Protein AF-X8JA64-F1 (afdb_monomer_lite)

Organism: NCBI:txid1086054

Structure (mmCIF, N/CA/C/O backbone):
data_AF-X8JA64-F1
#
_entry.id   AF-X8JA64-F1
#
loop_
_atom_site.group_PDB
_atom_site.id
_atom_site.type_symbol
_atom_site.label_atom_id
_atom_site.label_alt_id
_atom_site.label_comp_id
_atom_site.label_asym_id
_atom_site.label_entity_id
_atom_site.label_seq_id
_atom_site.pdbx_PDB_ins_code
_atom_site.Cartn_x
_atom_site.Cartn_y
_atom_site.Cartn_z
_atom_site.occupancy
_atom_site.B_iso_or_equiv
_atom_site.auth_seq_id
_atom_site.auth_comp_id
_atom_site.auth_asym_id
_atom_site.auth_atom_id
_atom_site.pdbx_PDB_model_num
ATOM 1 N N . MET A 1 1 ? -31.047 -1.094 35.544 1.00 61.53 1 MET A N 1
ATOM 2 C CA . MET A 1 1 ? -29.678 -1.531 35.904 1.00 61.53 1 MET A CA 1
ATOM 3 C C . MET A 1 1 ? -29.429 -3.002 35.597 1.00 61.53 1 MET A C 1
ATOM 5 O O . MET A 1 1 ? -28.435 -3.280 34.942 1.00 61.53 1 MET A O 1
ATOM 9 N N . ASP A 1 2 ? -30.323 -3.925 35.959 1.00 62.19 2 ASP A N 1
ATOM 10 C CA . ASP A 1 2 ? -30.100 -5.370 35.736 1.00 62.19 2 ASP A CA 1
ATOM 11 C C . ASP A 1 2 ? -29.918 -5.765 34.260 1.00 62.19 2 ASP A C 1
ATOM 13 O O . ASP A 1 2 ? -29.085 -6.606 33.950 1.00 62.19 2 ASP A O 1
ATOM 17 N N . ARG A 1 3 ? -30.591 -5.088 33.315 1.00 65.25 3 ARG A N 1
ATOM 18 C CA . ARG A 1 3 ? -30.329 -5.259 31.868 1.00 65.25 3 ARG A CA 1
ATOM 19 C C . ARG A 1 3 ? -28.897 -4.891 31.459 1.00 65.25 3 ARG A C 1
ATOM 21 O O . ARG A 1 3 ? -28.337 -5.535 30.580 1.00 65.25 3 ARG A O 1
ATOM 28 N N . ILE A 1 4 ? -28.315 -3.872 32.092 1.00 63.19 4 ILE A N 1
ATOM 29 C CA . ILE A 1 4 ? -26.951 -3.408 31.809 1.00 63.19 4 ILE A CA 1
ATOM 30 C C . ILE A 1 4 ? -25.945 -4.390 32.409 1.00 63.19 4 ILE A C 1
ATOM 32 O O . ILE A 1 4 ? -25.001 -4.787 31.738 1.00 63.19 4 ILE A O 1
ATOM 36 N N . LEU A 1 5 ? -26.190 -4.840 33.642 1.00 64.62 5 LEU A N 1
ATOM 37 C CA . LEU A 1 5 ? -25.372 -5.854 34.304 1.00 64.62 5 LEU A CA 1
ATOM 38 C C . LEU A 1 5 ? -25.410 -7.195 33.559 1.00 64.62 5 LEU A C 1
ATOM 40 O O . LEU A 1 5 ? -24.357 -7.787 33.361 1.00 64.62 5 LEU A O 1
ATOM 44 N N . ASN A 1 6 ? -26.573 -7.628 33.061 1.00 66.38 6 ASN A N 1
ATOM 45 C CA . ASN A 1 6 ? -26.683 -8.828 32.226 1.00 66.38 6 ASN A CA 1
ATOM 46 C C . ASN A 1 6 ? -25.946 -8.672 30.890 1.00 66.38 6 ASN A C 1
ATOM 48 O O . ASN A 1 6 ? -25.256 -9.594 30.468 1.00 66.38 6 ASN A O 1
ATOM 52 N N . PHE A 1 7 ? -26.042 -7.509 30.235 1.00 65.81 7 PHE A N 1
ATOM 53 C CA . PHE A 1 7 ? -25.281 -7.243 29.012 1.00 65.81 7 PHE A CA 1
ATOM 54 C C . PHE A 1 7 ? -23.766 -7.283 29.264 1.00 65.81 7 PHE A C 1
ATOM 56 O O . PHE A 1 7 ? -23.033 -7.899 28.497 1.00 65.81 7 PHE A O 1
ATOM 63 N N . LEU A 1 8 ? -23.304 -6.687 30.366 1.00 65.88 8 LEU A N 1
ATOM 64 C CA . LEU A 1 8 ? -21.896 -6.684 30.770 1.00 65.88 8 LEU A CA 1
ATOM 65 C C . LEU A 1 8 ? -21.398 -8.070 31.203 1.00 65.88 8 LEU A C 1
ATOM 67 O O . LEU A 1 8 ? -20.256 -8.406 30.915 1.00 65.88 8 LEU A O 1
ATOM 71 N N . ALA A 1 9 ? -22.245 -8.883 31.841 1.00 65.38 9 ALA A N 1
ATOM 72 C CA . ALA A 1 9 ? -21.924 -10.258 32.220 1.00 65.38 9 ALA A CA 1
ATOM 73 C C . ALA A 1 9 ? -21.737 -11.168 30.994 1.00 65.38 9 ALA A C 1
ATOM 75 O O . ALA A 1 9 ? -20.849 -12.014 30.993 1.00 65.38 9 ALA A O 1
ATOM 76 N N . VAL A 1 10 ? -22.513 -10.956 29.923 1.00 62.53 10 VAL A N 1
ATOM 77 C CA . VAL A 1 10 ? -22.296 -11.625 28.624 1.00 62.53 10 VAL A CA 1
ATOM 78 C C . VAL A 1 10 ? -21.024 -11.106 27.933 1.00 62.53 10 VAL A C 1
ATOM 80 O O . VAL A 1 10 ? -20.374 -11.840 27.195 1.00 62.53 10 VAL A O 1
ATOM 83 N N . TYR A 1 11 ? -20.632 -9.858 28.202 1.00 60.62 11 TYR A N 1
ATOM 84 C CA . TYR A 1 11 ? -19.440 -9.218 27.638 1.00 60.62 11 TYR A CA 1
ATOM 85 C C . TYR A 1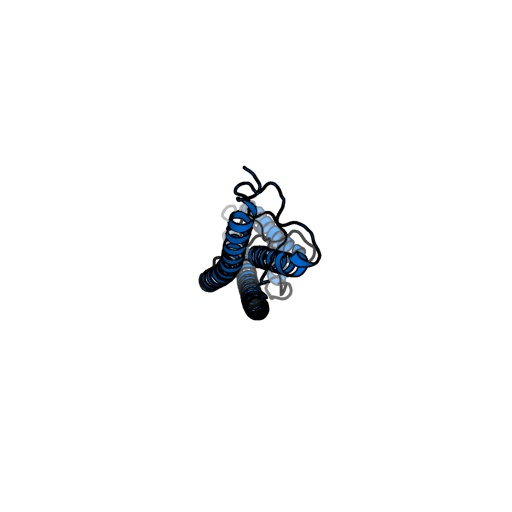 11 ? -18.116 -9.642 28.296 1.00 60.62 11 TYR A C 1
ATOM 87 O O . TYR A 1 11 ? -17.049 -9.395 27.732 1.00 60.62 11 TYR A O 1
ATOM 95 N N . ASP A 1 12 ? -18.150 -10.242 29.491 1.00 54.72 12 ASP A N 1
ATOM 96 C CA . ASP A 1 12 ? -16.945 -10.492 30.297 1.00 54.72 12 ASP A CA 1
ATOM 97 C C . ASP A 1 12 ? -16.121 -11.717 29.858 1.00 54.72 12 ASP A C 1
ATOM 99 O O . ASP A 1 12 ? -15.194 -12.139 30.540 1.00 54.72 12 ASP A O 1
ATOM 103 N N . MET A 1 13 ? -16.385 -12.257 28.671 1.00 47.53 13 MET A N 1
ATOM 104 C CA . MET A 1 13 ? -15.539 -13.255 28.024 1.00 47.53 13 MET A CA 1
ATOM 105 C C . MET A 1 13 ? -15.270 -12.770 26.605 1.00 47.53 13 MET A C 1
ATOM 107 O O . MET A 1 13 ? -16.200 -12.370 25.913 1.00 47.53 13 MET A O 1
ATOM 111 N N . GLY A 1 14 ? -14.015 -12.803 26.150 1.00 52.06 14 GLY A N 1
ATOM 112 C CA . GLY A 1 14 ? -13.569 -12.378 24.811 1.00 52.06 14 GLY A CA 1
ATOM 113 C C . GLY A 1 14 ? -14.147 -13.172 23.625 1.00 52.06 14 GLY A C 1
ATOM 114 O O . GLY A 1 14 ? -13.480 -13.320 22.610 1.00 52.06 14 GLY A O 1
ATOM 115 N N . TYR A 1 15 ? -15.369 -13.689 23.751 1.00 53.06 15 TYR A N 1
ATOM 116 C CA . TYR A 1 15 ? -16.065 -14.610 22.862 1.00 53.06 15 TYR A CA 1
ATOM 117 C C . TYR A 1 15 ? -16.560 -13.972 21.555 1.00 53.06 15 TYR A C 1
ATOM 119 O O . TYR A 1 15 ? -16.913 -14.691 20.625 1.00 53.06 15 TYR A O 1
ATOM 127 N N . HIS A 1 16 ? -16.575 -12.638 21.459 1.00 67.12 16 HIS A N 1
ATOM 128 C CA . HIS A 1 16 ? -17.124 -11.925 20.298 1.00 67.12 16 HIS A CA 1
ATOM 129 C C . HIS A 1 16 ? -16.226 -10.812 19.754 1.00 67.12 16 HIS A C 1
ATOM 131 O O . HIS A 1 16 ? -16.692 -9.977 18.981 1.00 67.12 16 HIS A O 1
ATOM 137 N N . LEU A 1 17 ? -14.953 -10.771 20.153 1.00 77.62 17 LEU A N 1
ATOM 138 C CA . LEU A 1 17 ? -14.006 -9.845 19.543 1.00 77.62 17 LEU A CA 1
ATOM 139 C C . LEU A 1 17 ? -13.513 -10.442 18.220 1.00 77.62 17 LEU A C 1
ATOM 141 O O . LEU A 1 17 ? -12.931 -11.528 18.241 1.00 77.62 17 LEU A O 1
ATOM 145 N N . PRO A 1 18 ? -13.719 -9.768 17.077 1.00 84.94 18 PRO A N 1
ATOM 146 C CA . PRO A 1 18 ? -13.239 -10.282 15.805 1.00 84.94 18 PRO A CA 1
ATOM 147 C C . PRO A 1 18 ? -11.712 -10.365 15.815 1.00 84.94 18 PRO A C 1
ATOM 149 O O . PRO A 1 18 ? -11.032 -9.529 16.415 1.00 84.94 18 PRO A O 1
ATOM 152 N N . SER A 1 19 ? -11.166 -11.378 15.148 1.00 88.00 19 SER A N 1
ATOM 153 C CA . SER A 1 19 ? -9.718 -11.568 15.009 1.00 88.00 19 SER A CA 1
ATOM 154 C C . SER A 1 19 ? -9.081 -10.597 14.019 1.00 88.00 19 SER A C 1
ATOM 156 O O . SER A 1 19 ? -7.867 -10.450 14.007 1.00 88.00 19 SER A O 1
ATOM 158 N N . GLU A 1 20 ? -9.887 -9.946 13.183 1.00 89.56 20 GLU A N 1
ATOM 159 C CA . GLU A 1 20 ? -9.443 -9.007 12.162 1.00 89.56 20 GLU A CA 1
ATOM 160 C C . GLU A 1 20 ? -10.468 -7.889 11.989 1.00 89.56 20 GLU A C 1
ATOM 162 O O . GLU A 1 20 ? -11.666 -8.108 12.156 1.00 89.56 20 GLU A O 1
ATOM 167 N N . LEU A 1 21 ? -9.994 -6.710 11.594 1.00 92.25 21 LEU A N 1
ATOM 168 C CA . LEU A 1 21 ? -10.821 -5.564 11.236 1.00 92.25 21 LEU A CA 1
ATOM 169 C C . LEU A 1 21 ? -10.295 -4.953 9.941 1.00 92.25 21 LEU A C 1
ATOM 171 O O . LEU A 1 21 ? -9.085 -4.948 9.701 1.00 92.25 21 LEU A O 1
ATOM 175 N N . ASP A 1 22 ? -11.201 -4.408 9.138 1.00 92.00 22 ASP A N 1
ATOM 176 C CA . ASP A 1 22 ? -10.838 -3.699 7.917 1.00 92.00 22 ASP A CA 1
ATOM 177 C C . ASP A 1 22 ? -10.719 -2.200 8.210 1.00 92.00 22 ASP A C 1
ATOM 179 O O . ASP A 1 22 ? -11.700 -1.519 8.520 1.00 92.00 22 ASP A O 1
ATOM 183 N N . PHE A 1 23 ? -9.498 -1.681 8.130 1.00 90.56 23 PHE A N 1
ATOM 184 C CA . PHE A 1 23 ? -9.204 -0.278 8.407 1.00 90.56 23 PHE A CA 1
ATOM 185 C C . PHE A 1 23 ? -9.367 0.584 7.157 1.00 90.56 23 PHE A C 1
ATOM 187 O O . PHE A 1 23 ? -9.005 0.188 6.047 1.00 90.56 23 PHE A O 1
ATOM 194 N N . SER A 1 24 ? -9.885 1.793 7.348 1.00 84.00 24 SER A N 1
ATOM 195 C CA . SER A 1 24 ? -9.961 2.798 6.296 1.00 84.00 24 SER A CA 1
ATOM 196 C C . SER A 1 24 ? -8.561 3.289 5.924 1.00 84.00 24 SER A C 1
ATOM 198 O O . SER A 1 24 ? -7.763 3.666 6.780 1.00 84.00 24 SER A O 1
ATOM 200 N N . ALA A 1 25 ? -8.280 3.359 4.622 1.00 68.31 25 ALA A N 1
ATOM 201 C CA . ALA A 1 25 ? -7.066 3.978 4.089 1.00 68.31 25 ALA A CA 1
ATOM 202 C C . ALA A 1 25 ? -7.182 5.514 3.935 1.00 68.31 25 ALA A C 1
ATOM 204 O O . ALA A 1 25 ? -6.301 6.146 3.346 1.00 68.31 25 ALA A O 1
ATOM 205 N N . SER A 1 26 ? -8.285 6.127 4.385 1.00 61.72 26 SER A N 1
ATOM 206 C CA . SER A 1 26 ? -8.543 7.557 4.185 1.00 61.72 26 SER A CA 1
ATOM 207 C C . SER A 1 26 ? -7.612 8.446 5.025 1.00 61.72 26 SER A C 1
ATOM 209 O O . SER A 1 26 ? -7.085 8.038 6.056 1.00 61.72 26 SER A O 1
ATOM 211 N N . ARG A 1 27 ? -7.424 9.708 4.601 1.00 54.34 27 ARG A N 1
ATOM 212 C CA . ARG A 1 27 ? -6.590 10.727 5.287 1.00 54.34 27 ARG A CA 1
ATOM 213 C C . ARG A 1 27 ? -7.119 11.157 6.677 1.00 54.34 27 ARG A C 1
ATOM 215 O O . ARG A 1 27 ? -6.656 12.167 7.201 1.00 54.34 27 ARG A O 1
ATOM 222 N N . GLY A 1 28 ? -8.111 10.450 7.221 1.00 67.50 28 GLY A N 1
ATOM 223 C CA . GLY A 1 28 ? -8.714 10.685 8.531 1.00 67.50 28 GLY A CA 1
ATOM 224 C C . GLY A 1 28 ? -7.933 10.018 9.662 1.00 67.50 28 GLY A C 1
ATOM 225 O O . GLY A 1 28 ? -6.702 9.979 9.653 1.00 67.50 28 GLY A O 1
ATOM 226 N N . ASN A 1 29 ? -8.646 9.504 10.663 1.00 78.75 29 ASN A N 1
ATOM 227 C CA . ASN A 1 29 ? -8.012 8.775 11.749 1.00 78.75 29 ASN A CA 1
ATOM 228 C C . ASN A 1 29 ? -7.643 7.365 11.247 1.00 78.75 29 ASN A C 1
ATOM 230 O O . ASN A 1 29 ? -8.520 6.636 10.793 1.00 78.75 29 ASN A O 1
ATOM 234 N N . PRO A 1 30 ? -6.376 6.928 11.352 1.00 78.31 30 PRO A N 1
ATOM 235 C CA . PRO A 1 30 ? -5.969 5.605 10.872 1.00 78.31 30 PRO A CA 1
ATOM 236 C C . PRO A 1 30 ? -6.675 4.432 11.571 1.00 78.31 30 PRO A C 1
ATOM 238 O O . PRO A 1 30 ? -6.643 3.307 11.087 1.00 78.31 30 PRO A O 1
ATOM 241 N N . LEU A 1 31 ? -7.302 4.684 12.726 1.00 86.69 31 LEU A N 1
ATOM 242 C CA . LEU A 1 31 ? -8.107 3.706 13.460 1.00 86.69 31 LEU A CA 1
ATOM 243 C C . LEU A 1 31 ? -9.579 3.671 13.019 1.00 86.69 31 LEU A C 1
ATOM 245 O O . LEU A 1 31 ? -10.373 2.967 13.653 1.00 86.69 31 LEU A O 1
ATOM 249 N N . ASP A 1 32 ? -9.952 4.436 11.995 1.00 88.94 32 ASP A N 1
ATOM 250 C CA . ASP A 1 32 ? -11.293 4.402 11.427 1.00 88.94 32 ASP A CA 1
ATOM 251 C C . ASP A 1 32 ? -11.512 3.078 10.697 1.00 88.94 32 ASP A C 1
ATOM 253 O O . ASP A 1 32 ? -10.647 2.573 9.978 1.00 88.94 32 ASP A O 1
ATOM 257 N N . LEU A 1 33 ? -12.687 2.503 10.917 1.00 90.25 33 LEU A N 1
ATOM 258 C CA . LEU A 1 33 ? -13.088 1.231 10.337 1.00 90.25 33 LEU A CA 1
ATOM 259 C C . LEU A 1 33 ? -13.931 1.481 9.091 1.00 90.25 33 LEU A C 1
ATOM 261 O O . LEU A 1 33 ? -14.681 2.455 9.029 1.00 90.25 33 LEU A O 1
ATOM 265 N N . ILE A 1 34 ? -13.802 0.599 8.104 1.00 90.62 34 ILE A N 1
ATOM 266 C CA . ILE A 1 34 ? -14.705 0.580 6.951 1.00 90.62 34 ILE A CA 1
ATOM 267 C C . ILE A 1 34 ? -16.081 0.110 7.431 1.00 90.62 34 ILE A C 1
ATOM 269 O O . ILE A 1 34 ? -16.166 -0.844 8.204 1.00 90.62 34 ILE A O 1
ATOM 273 N N . ASP A 1 35 ? -17.145 0.760 6.970 1.00 88.31 35 ASP A N 1
ATOM 274 C CA . ASP A 1 35 ? -18.511 0.298 7.207 1.00 88.31 35 ASP A CA 1
ATOM 275 C C . ASP A 1 35 ? -18.802 -0.912 6.305 1.00 88.31 35 ASP A C 1
ATOM 277 O O . ASP A 1 35 ? -19.024 -0.773 5.100 1.00 88.31 35 ASP A O 1
ATOM 281 N N . ASN A 1 36 ? -18.647 -2.116 6.860 1.00 89.25 36 ASN A N 1
ATOM 282 C CA . ASN A 1 36 ? -18.832 -3.380 6.157 1.00 89.25 36 ASN A CA 1
ATOM 283 C C . ASN A 1 36 ? -19.275 -4.497 7.113 1.00 89.25 36 ASN A C 1
ATOM 285 O O . ASN A 1 36 ? -19.132 -4.391 8.331 1.00 89.25 36 ASN A O 1
ATOM 289 N N . GLU A 1 37 ? -19.755 -5.610 6.553 1.00 89.12 37 GLU A N 1
ATOM 290 C CA . GLU A 1 37 ? -20.273 -6.749 7.328 1.00 89.12 37 GLU A CA 1
ATOM 291 C C . GLU A 1 37 ? -19.257 -7.312 8.336 1.00 89.12 37 GLU A C 1
ATOM 293 O O . GLU A 1 37 ? -19.629 -7.704 9.442 1.00 89.12 37 GLU A O 1
ATOM 298 N N . LYS A 1 38 ? -17.962 -7.316 7.987 1.00 88.19 38 LYS A N 1
ATOM 299 C CA . LYS A 1 38 ? -16.885 -7.828 8.849 1.00 88.19 38 LYS A CA 1
ATOM 300 C C . LYS A 1 38 ? -16.691 -6.966 10.098 1.00 88.19 38 LYS A C 1
ATOM 302 O O . LYS A 1 38 ? -16.496 -7.497 11.191 1.00 88.19 38 LYS A O 1
ATOM 307 N N . ASN A 1 39 ? -16.754 -5.647 9.947 1.00 91.88 39 ASN A N 1
ATOM 308 C CA . ASN A 1 39 ? -16.590 -4.697 11.041 1.00 91.88 39 ASN A CA 1
ATOM 309 C C . ASN A 1 39 ? -17.894 -4.436 11.805 1.00 91.88 39 ASN A C 1
ATOM 311 O O . ASN A 1 39 ? -17.826 -3.985 12.951 1.00 91.88 39 ASN A O 1
ATOM 315 N N . GLN A 1 40 ? -19.056 -4.732 11.209 1.00 89.31 40 GLN A N 1
ATOM 316 C CA . GLN A 1 40 ? -20.377 -4.396 11.745 1.00 89.31 40 GLN A CA 1
ATOM 317 C C . GLN A 1 40 ? -20.547 -4.834 13.199 1.00 89.31 40 GLN A C 1
ATOM 319 O O . GLN A 1 40 ? -20.899 -4.032 14.054 1.00 89.31 40 GLN A O 1
ATOM 324 N N . LEU A 1 41 ? -20.201 -6.085 13.513 1.00 86.38 41 LEU A N 1
ATOM 325 C CA . LEU A 1 41 ? -20.377 -6.625 14.860 1.00 86.38 41 LEU A CA 1
ATOM 326 C C . LEU A 1 41 ? -19.537 -5.876 15.909 1.00 86.38 41 LEU A C 1
ATOM 328 O O . LEU A 1 41 ? -19.991 -5.673 17.034 1.00 86.38 41 LEU A O 1
ATOM 332 N N . PHE A 1 42 ? -18.330 -5.434 15.546 1.00 89.75 42 PHE A N 1
ATOM 333 C CA . PHE A 1 42 ? -17.482 -4.615 16.416 1.00 89.75 42 PHE A CA 1
ATOM 334 C C . PHE A 1 42 ? -18.024 -3.185 16.559 1.00 89.75 42 PHE A C 1
ATOM 336 O O . PHE A 1 42 ? -17.987 -2.608 17.648 1.00 89.75 42 PHE A O 1
ATOM 343 N N . ILE A 1 43 ? -18.530 -2.616 15.464 1.00 89.81 43 ILE A N 1
ATOM 344 C CA . ILE A 1 43 ? -19.116 -1.273 15.423 1.00 89.81 43 ILE A CA 1
ATOM 345 C C . ILE A 1 43 ? -20.395 -1.222 16.276 1.00 89.81 43 ILE A C 1
ATOM 347 O O . ILE A 1 43 ? -20.495 -0.378 17.168 1.00 89.81 43 ILE A O 1
ATOM 351 N N . ASP A 1 44 ? -21.313 -2.172 16.093 1.00 88.19 44 ASP A N 1
ATOM 352 C CA . ASP A 1 44 ? -22.565 -2.300 16.852 1.00 88.19 44 ASP A CA 1
ATOM 353 C C . ASP A 1 44 ? -22.307 -2.452 18.351 1.00 88.19 44 ASP A C 1
ATOM 355 O O . ASP A 1 44 ? -22.967 -1.835 19.188 1.00 88.19 44 ASP A O 1
ATOM 359 N N . GLN A 1 45 ? -21.307 -3.259 18.703 1.00 87.12 45 GLN A N 1
ATOM 360 C CA . GLN A 1 45 ? -20.840 -3.428 20.074 1.00 87.12 45 GLN A CA 1
ATOM 361 C C . GLN A 1 45 ? -20.397 -2.103 20.705 1.00 87.12 45 GLN A C 1
ATOM 363 O O . GLN A 1 45 ? -20.771 -1.794 21.842 1.00 87.12 45 GLN A O 1
ATOM 368 N N . TYR A 1 46 ? -19.611 -1.316 19.968 1.00 88.44 46 TYR A N 1
ATOM 369 C CA . TYR A 1 46 ? -19.139 -0.017 20.429 1.00 88.44 46 TYR A CA 1
ATOM 370 C C . TYR A 1 46 ? -20.303 0.966 20.615 1.00 88.44 46 TYR A C 1
ATOM 372 O O . TYR A 1 46 ? -20.396 1.593 21.671 1.00 88.44 46 TYR A O 1
ATOM 380 N N . PHE A 1 47 ? -21.214 1.053 19.639 1.00 89.25 47 PHE A N 1
ATOM 381 C CA . PHE A 1 47 ? -22.404 1.908 19.721 1.00 89.25 47 PHE A CA 1
ATOM 382 C C . PHE A 1 47 ? -23.302 1.529 20.894 1.00 89.25 47 PHE A C 1
ATOM 384 O O . PHE A 1 47 ? -23.661 2.389 21.694 1.00 89.25 47 PHE A O 1
ATOM 391 N N . LYS A 1 48 ? -23.583 0.237 21.074 1.00 88.75 48 LYS A N 1
ATOM 392 C CA . LYS A 1 48 ? -24.431 -0.244 22.167 1.00 88.75 48 LYS A CA 1
ATOM 393 C C . LYS A 1 48 ? -23.857 0.084 23.545 1.00 88.75 48 LYS A C 1
ATOM 395 O O . LYS A 1 48 ? -24.601 0.444 24.452 1.00 88.75 48 LYS A O 1
ATOM 400 N N . LEU A 1 49 ? -22.541 -0.022 23.732 1.00 88.50 49 LEU A N 1
ATOM 401 C CA . LEU A 1 49 ? -21.899 0.392 24.985 1.00 88.50 49 LEU A CA 1
ATOM 402 C C . LEU A 1 49 ? -21.979 1.908 25.209 1.00 88.50 49 LEU A C 1
ATOM 404 O O . LEU A 1 49 ? -22.117 2.341 26.354 1.00 88.50 49 LEU A O 1
ATOM 408 N N . ASP A 1 50 ? -21.897 2.705 24.144 1.00 88.38 50 ASP A N 1
ATOM 409 C CA . ASP A 1 50 ? -22.011 4.161 24.227 1.00 88.38 50 ASP A CA 1
ATOM 410 C C . ASP A 1 50 ? -23.443 4.605 24.566 1.00 88.38 50 ASP A C 1
ATOM 412 O O . ASP A 1 50 ? -23.630 5.425 25.466 1.00 88.38 50 ASP A O 1
ATOM 416 N N . GLU A 1 51 ? -24.453 3.979 23.955 1.00 90.12 51 GLU A N 1
ATOM 417 C CA . GLU A 1 51 ? -25.870 4.162 24.297 1.00 90.12 51 GLU A CA 1
ATOM 418 C C . GLU A 1 51 ? -26.152 3.786 25.753 1.00 90.12 51 GLU A C 1
ATOM 420 O O . GLU A 1 51 ? -26.788 4.544 26.484 1.00 90.12 51 GLU A O 1
ATOM 425 N N . LEU A 1 52 ? -25.637 2.640 26.215 1.00 88.12 52 LEU A N 1
ATOM 426 C CA . LEU A 1 52 ? -25.781 2.219 27.610 1.00 88.12 52 LEU A CA 1
ATOM 427 C C . LEU A 1 52 ? -25.112 3.197 28.577 1.00 88.12 52 LEU A C 1
ATOM 429 O O . LEU A 1 52 ? -25.617 3.404 29.681 1.00 88.12 52 LEU A O 1
ATOM 433 N N . ARG A 1 53 ? -23.985 3.797 28.179 1.00 89.69 53 ARG A N 1
ATOM 434 C CA . ARG A 1 53 ? -23.328 4.845 28.962 1.00 89.69 53 ARG A CA 1
ATOM 435 C C . ARG A 1 53 ? -24.209 6.086 29.044 1.00 89.69 53 ARG A C 1
ATOM 437 O O . ARG A 1 53 ? -24.402 6.582 30.145 1.00 89.69 53 ARG A O 1
ATOM 444 N N . ALA A 1 54 ? -24.747 6.559 27.920 1.00 89.88 54 ALA A N 1
ATOM 445 C CA . ALA A 1 54 ? -25.623 7.729 27.878 1.00 89.88 54 ALA A CA 1
ATOM 446 C C . ALA A 1 54 ? -26.893 7.512 28.717 1.00 89.88 54 ALA A C 1
ATOM 448 O O . ALA A 1 54 ? -27.186 8.310 29.602 1.00 89.88 54 ALA A O 1
ATOM 449 N N . ALA A 1 55 ? -27.563 6.371 28.537 1.00 89.31 55 ALA A N 1
ATOM 450 C CA . ALA A 1 55 ? -28.747 6.002 29.307 1.00 89.31 55 ALA A CA 1
ATOM 451 C C . ALA A 1 55 ? -28.464 5.887 30.814 1.00 89.31 55 ALA A C 1
ATOM 453 O O . ALA A 1 55 ? -29.338 6.160 31.630 1.00 89.31 55 ALA A O 1
ATOM 454 N N . LEU A 1 56 ? -27.249 5.487 31.213 1.00 89.00 56 LEU A N 1
ATOM 455 C CA . LEU A 1 56 ? -26.857 5.455 32.623 1.00 89.00 56 LEU A CA 1
ATOM 456 C C . LEU A 1 56 ? -26.752 6.867 33.222 1.00 89.00 56 LEU A C 1
ATOM 458 O O . LEU A 1 56 ? -27.118 7.044 34.382 1.00 89.00 56 LEU A O 1
ATOM 462 N N . GLU A 1 57 ? -26.284 7.866 32.467 1.00 88.88 57 GLU A N 1
ATOM 463 C CA . GLU A 1 57 ? -26.192 9.258 32.946 1.00 88.88 57 GLU A CA 1
ATOM 464 C C . GLU A 1 57 ? -27.569 9.885 33.217 1.00 88.88 57 GLU A C 1
ATOM 466 O O . GLU A 1 57 ? -27.684 10.761 34.069 1.00 88.88 57 GLU A O 1
ATOM 471 N N . GLU A 1 58 ? -28.619 9.408 32.546 1.00 90.06 58 GLU A N 1
ATOM 472 C CA . GLU A 1 58 ? -29.999 9.871 32.748 1.00 90.06 58 GLU A CA 1
ATOM 473 C C . GLU A 1 58 ? -30.641 9.318 34.034 1.00 90.06 58 GLU A C 1
ATOM 475 O O . GLU A 1 58 ? -31.661 9.830 34.501 1.00 90.06 58 GLU A O 1
ATOM 480 N N . ILE A 1 59 ? -30.056 8.278 34.641 1.00 86.69 59 ILE A N 1
ATOM 481 C CA . ILE A 1 59 ? -30.588 7.666 35.863 1.00 86.69 59 ILE A CA 1
ATOM 482 C C . ILE A 1 59 ? -30.204 8.516 37.078 1.00 86.69 59 ILE A C 1
ATOM 484 O O . ILE A 1 59 ? -29.076 8.457 37.570 1.00 86.69 59 ILE A O 1
ATOM 488 N N . LEU A 1 60 ? -31.180 9.248 37.616 1.00 85.62 60 LEU A N 1
ATOM 489 C CA . LEU A 1 60 ? -31.042 9.986 38.871 1.00 85.62 60 LEU A CA 1
ATOM 490 C C . LEU A 1 60 ? -31.015 9.030 40.072 1.00 85.62 60 LEU A C 1
ATOM 492 O O . LEU A 1 60 ? -31.872 8.160 40.222 1.00 85.62 60 LEU A O 1
ATOM 496 N N . THR A 1 61 ? -30.035 9.210 40.960 1.00 86.00 61 THR A N 1
ATOM 497 C CA . THR A 1 61 ? -29.875 8.370 42.159 1.00 86.00 61 THR A CA 1
ATOM 498 C C . THR A 1 61 ? -30.592 8.922 43.394 1.00 86.00 61 THR A C 1
ATOM 500 O O . THR A 1 61 ? -30.757 8.198 44.369 1.00 86.00 61 THR A O 1
ATOM 503 N N . HIS A 1 62 ? -31.009 10.196 43.367 1.00 88.62 62 HIS A N 1
ATOM 504 C CA . HIS A 1 62 ? -31.735 10.903 44.438 1.00 88.62 62 HIS A CA 1
ATOM 505 C C . HIS A 1 62 ? -31.136 10.757 45.855 1.00 88.62 62 HIS A C 1
ATOM 507 O O . HIS A 1 62 ? -31.856 10.830 46.848 1.00 88.62 62 HIS A O 1
ATOM 513 N N . GLY A 1 63 ? -29.816 10.565 45.962 1.00 85.12 63 GLY A N 1
ATOM 514 C CA . GLY A 1 63 ? -29.119 10.389 47.242 1.00 85.12 63 GLY A CA 1
ATOM 515 C C . GLY A 1 63 ? -29.248 8.992 47.865 1.00 85.12 63 GLY A C 1
ATOM 516 O O . GLY A 1 63 ? -28.782 8.781 48.988 1.00 85.12 63 GLY A O 1
ATOM 517 N N . ASP A 1 64 ? -29.850 8.019 47.168 1.00 93.88 64 ASP A N 1
ATOM 518 C CA . ASP A 1 64 ? -29.855 6.624 47.610 1.00 93.88 64 ASP A CA 1
ATOM 519 C C . ASP A 1 64 ? -28.446 6.026 47.480 1.00 93.88 64 ASP A C 1
ATOM 521 O O . ASP A 1 64 ? -27.920 5.809 46.385 1.00 93.88 64 ASP A O 1
ATOM 525 N N . LYS A 1 65 ? -27.829 5.718 48.626 1.00 91.31 65 LYS A N 1
ATOM 526 C CA . LYS A 1 65 ? -26.449 5.215 48.697 1.00 91.31 65 LYS A CA 1
ATOM 527 C C . LYS A 1 65 ? -26.246 3.875 47.986 1.00 91.31 65 LYS A C 1
ATOM 529 O O . LYS A 1 65 ? -25.158 3.629 47.459 1.00 91.31 65 LYS A O 1
ATOM 534 N N . GLN A 1 66 ? -27.238 2.981 47.992 1.00 87.62 66 GLN A N 1
ATOM 535 C CA . GLN A 1 66 ? -27.112 1.693 47.306 1.00 87.62 66 GLN A CA 1
ATOM 536 C C . GLN A 1 66 ? -27.195 1.880 45.792 1.00 87.62 66 GLN A C 1
ATOM 538 O O . GLN A 1 66 ? -26.426 1.266 45.047 1.00 87.62 66 GLN A O 1
ATOM 543 N N . LEU A 1 67 ? -28.098 2.748 45.342 1.00 86.19 67 LEU A N 1
ATOM 544 C CA . LEU A 1 67 ? -28.286 3.068 43.937 1.00 86.19 67 LEU A CA 1
ATOM 545 C C . LEU A 1 67 ? -27.079 3.822 43.369 1.00 86.19 67 LEU A C 1
ATOM 547 O O . LEU A 1 67 ? -26.607 3.473 42.290 1.00 86.19 67 LEU A O 1
ATOM 551 N N . GLU A 1 68 ? -26.511 4.768 44.121 1.00 89.44 68 GLU A N 1
ATOM 552 C CA . GLU A 1 68 ? -25.259 5.451 43.772 1.00 89.44 68 GLU A CA 1
ATOM 553 C C . GLU A 1 68 ? -24.089 4.485 43.608 1.00 89.44 68 GLU A C 1
ATOM 555 O O . GLU A 1 68 ? -23.307 4.609 42.662 1.00 89.44 68 GLU A O 1
ATOM 560 N N . LYS A 1 69 ? -23.959 3.511 44.517 1.00 89.31 69 LYS A N 1
ATOM 561 C CA . LYS A 1 69 ? -22.913 2.491 44.416 1.00 89.31 69 LYS A CA 1
ATOM 562 C C . LYS A 1 69 ? -23.088 1.661 43.144 1.00 89.31 69 LYS A C 1
ATOM 564 O O . LYS A 1 69 ? -22.150 1.564 42.357 1.00 89.31 69 LYS A O 1
ATOM 569 N N . LYS A 1 70 ? -24.295 1.138 42.895 1.00 86.44 70 LYS A N 1
ATOM 570 C CA . LYS A 1 70 ? -24.595 0.371 41.674 1.00 86.44 70 LYS A CA 1
ATOM 571 C C . LYS A 1 70 ? -24.345 1.192 40.408 1.00 86.44 70 LYS A C 1
ATOM 573 O O . LYS A 1 70 ? -23.803 0.665 39.442 1.00 86.44 70 LYS A O 1
ATOM 578 N N . HIS A 1 71 ? -24.702 2.475 40.419 1.00 88.75 71 HIS A N 1
ATOM 579 C CA . HIS A 1 71 ? -24.509 3.379 39.285 1.00 88.75 71 HIS A CA 1
ATOM 580 C C . HIS A 1 71 ? -23.022 3.514 38.954 1.00 88.75 71 HIS A C 1
ATOM 582 O O . HIS A 1 71 ? -22.615 3.260 37.821 1.00 88.75 71 HIS A O 1
ATOM 588 N N . LYS A 1 72 ? -22.192 3.785 39.970 1.00 89.19 72 LYS A N 1
ATOM 589 C CA . LYS A 1 72 ? -20.729 3.845 39.837 1.00 89.19 72 LYS A CA 1
ATOM 590 C C . LYS A 1 72 ? -20.135 2.525 39.346 1.00 89.19 72 LYS A C 1
ATOM 592 O O . LYS A 1 72 ? -19.293 2.545 38.448 1.00 89.19 72 LYS A O 1
ATOM 597 N N . ASP A 1 73 ? -20.584 1.395 39.888 1.00 87.25 73 ASP A N 1
ATOM 598 C CA . ASP A 1 73 ? -20.091 0.067 39.509 1.00 87.25 73 ASP A CA 1
ATOM 599 C C . ASP A 1 73 ? -20.399 -0.249 38.034 1.00 87.25 73 ASP A C 1
ATOM 601 O O . ASP A 1 73 ? -19.515 -0.677 37.285 1.00 87.25 73 ASP A O 1
ATOM 605 N N . VAL A 1 74 ? -21.628 0.036 37.585 1.00 87.00 74 VAL A N 1
ATOM 606 C CA . VAL A 1 74 ? -22.044 -0.132 36.184 1.00 87.00 74 VAL A CA 1
ATOM 607 C C . VAL A 1 74 ? -21.273 0.818 35.267 1.00 87.00 74 VAL A C 1
ATOM 609 O O . VAL A 1 74 ? -20.758 0.387 34.234 1.00 87.00 74 VAL A O 1
ATOM 612 N N . ARG A 1 75 ? -21.114 2.088 35.656 1.00 89.44 75 ARG A N 1
ATOM 613 C CA . ARG A 1 75 ? -20.341 3.081 34.893 1.00 89.44 75 ARG A CA 1
ATOM 614 C C . ARG A 1 75 ? -18.897 2.633 34.698 1.00 89.44 75 ARG A C 1
ATOM 616 O O . ARG A 1 75 ? -18.360 2.716 33.590 1.00 89.44 75 ARG A O 1
ATOM 623 N N . ALA A 1 76 ? -18.276 2.122 35.760 1.00 88.31 76 ALA A N 1
ATOM 624 C CA . ALA A 1 76 ? -16.923 1.586 35.714 1.00 88.31 76 ALA A CA 1
ATOM 625 C C . ALA A 1 76 ? -16.838 0.355 34.801 1.00 88.31 76 ALA A C 1
ATOM 627 O O . ALA A 1 76 ? -15.884 0.221 34.037 1.00 88.31 76 ALA A O 1
ATOM 628 N N . ALA A 1 77 ? -17.836 -0.530 34.832 1.00 86.00 77 ALA A N 1
ATOM 629 C CA . ALA A 1 77 ? -17.882 -1.703 33.967 1.00 86.00 77 ALA A CA 1
ATOM 630 C C . ALA A 1 77 ? -18.033 -1.344 32.475 1.00 86.00 77 ALA A C 1
ATOM 632 O O . ALA A 1 77 ? -17.239 -1.833 31.671 1.00 86.00 77 ALA A O 1
ATOM 633 N N . ILE A 1 78 ? -18.945 -0.433 32.108 1.00 87.62 78 ILE A N 1
ATOM 634 C CA . ILE A 1 78 ? -19.079 0.064 30.723 1.00 87.62 78 ILE A CA 1
ATOM 635 C C . ILE A 1 78 ? -17.781 0.733 30.261 1.00 87.62 78 ILE A C 1
ATOM 637 O O . ILE A 1 78 ? -17.281 0.447 29.174 1.00 87.62 78 ILE A O 1
ATOM 641 N N . THR A 1 79 ? -17.194 1.590 31.103 1.00 89.25 79 THR A N 1
ATOM 642 C CA . THR A 1 79 ? -15.926 2.266 30.791 1.00 89.25 79 THR A CA 1
ATOM 643 C C . THR A 1 79 ? -14.811 1.254 30.529 1.00 89.25 79 THR A C 1
ATOM 645 O O . THR A 1 79 ? -14.094 1.377 29.538 1.00 89.25 79 THR A O 1
ATOM 648 N N . ARG A 1 80 ? -14.694 0.210 31.362 1.00 88.75 80 ARG A N 1
ATOM 649 C CA . ARG A 1 80 ? -13.725 -0.877 31.150 1.00 88.75 80 ARG A CA 1
ATOM 650 C C . ARG A 1 80 ? -13.975 -1.622 29.838 1.00 88.75 80 ARG A C 1
ATOM 652 O O . ARG A 1 80 ? -13.016 -1.876 29.116 1.00 88.75 80 ARG A O 1
ATOM 659 N N . ALA A 1 81 ? -15.228 -1.934 29.506 1.00 86.56 81 ALA A N 1
ATOM 660 C CA . ALA A 1 81 ? -15.573 -2.600 28.249 1.00 86.56 81 ALA A CA 1
ATOM 661 C C . ALA A 1 81 ? -15.188 -1.751 27.022 1.00 86.56 81 ALA A C 1
ATOM 663 O O . ALA A 1 81 ? -14.525 -2.247 26.111 1.00 86.56 81 ALA A O 1
ATOM 664 N N . LEU A 1 82 ? -15.498 -0.449 27.035 1.00 89.00 82 LEU A N 1
ATOM 665 C CA . LEU A 1 82 ? -15.091 0.489 25.982 1.00 89.00 82 LEU A CA 1
ATOM 666 C C . LEU A 1 82 ? -13.564 0.599 25.855 1.00 89.00 82 LEU A C 1
ATOM 668 O O . LEU A 1 82 ? -13.046 0.658 24.739 1.00 89.00 82 LEU A O 1
ATOM 672 N N . CYS A 1 83 ? -12.828 0.613 26.972 1.00 89.56 83 CYS A N 1
ATOM 673 C CA . CYS A 1 83 ? -11.362 0.592 26.947 1.00 89.56 83 CYS A CA 1
ATOM 674 C C . CYS A 1 83 ? -10.827 -0.687 26.290 1.00 89.56 83 CYS A C 1
ATOM 676 O O . CYS A 1 83 ? -10.001 -0.585 25.384 1.00 89.56 83 CYS A O 1
ATOM 678 N N . ARG A 1 84 ? -11.358 -1.864 26.654 1.00 88.56 84 ARG A N 1
ATOM 679 C CA . ARG A 1 84 ? -10.979 -3.151 26.043 1.00 88.56 84 ARG A CA 1
ATOM 680 C C . ARG A 1 84 ? -11.212 -3.156 24.528 1.00 88.56 84 ARG A C 1
ATOM 682 O O . ARG A 1 84 ? -10.331 -3.578 23.785 1.00 88.56 84 ARG A O 1
ATOM 689 N N . LEU A 1 85 ? -12.348 -2.634 24.049 1.00 89.06 85 LEU A N 1
ATOM 690 C CA . LEU A 1 85 ? -12.609 -2.508 22.606 1.00 89.06 85 LEU A CA 1
ATOM 691 C C . LEU A 1 85 ? -11.582 -1.603 21.912 1.00 89.06 85 LEU A C 1
ATOM 693 O O . LEU A 1 85 ? -11.059 -1.945 20.851 1.00 89.06 85 LEU A O 1
ATOM 697 N N . LYS A 1 86 ? -11.263 -0.448 22.510 1.00 90.56 86 LYS A N 1
ATOM 698 C CA . LYS A 1 86 ? -10.277 0.495 21.955 1.00 90.56 86 LYS A CA 1
ATOM 699 C C . LYS A 1 86 ? -8.877 -0.112 21.890 1.00 90.56 86 LYS A C 1
ATOM 701 O O . LYS A 1 86 ? -8.185 0.077 20.889 1.00 90.56 86 LYS A O 1
ATOM 706 N N . GLU A 1 87 ? -8.471 -0.826 22.935 1.00 91.75 87 GLU A N 1
ATOM 707 C CA . GLU A 1 87 ? -7.194 -1.540 22.997 1.00 91.75 87 GLU A CA 1
ATOM 708 C C . GLU A 1 87 ? -7.130 -2.657 21.955 1.00 91.75 87 GLU A C 1
ATOM 710 O O . GLU A 1 87 ? -6.156 -2.729 21.205 1.00 91.75 87 GLU A O 1
ATOM 715 N N . HIS A 1 88 ? -8.193 -3.458 21.835 1.00 90.75 88 HIS A N 1
ATOM 716 C CA . HIS A 1 88 ? -8.294 -4.514 20.827 1.00 90.75 88 HIS A CA 1
ATOM 717 C C . HIS A 1 88 ? -8.188 -3.960 19.403 1.00 90.75 88 HIS A C 1
ATOM 719 O O . HIS A 1 88 ? -7.362 -4.422 18.618 1.00 90.75 88 HIS A O 1
ATOM 725 N N . ARG A 1 89 ? -8.927 -2.888 19.087 1.00 92.56 89 ARG A N 1
ATOM 726 C CA . ARG A 1 89 ? -8.828 -2.205 17.786 1.00 92.56 89 ARG A CA 1
ATOM 727 C C . ARG A 1 89 ? -7.410 -1.714 17.500 1.00 92.56 89 ARG A C 1
ATOM 729 O O . ARG A 1 89 ? -6.917 -1.876 16.388 1.00 92.56 89 ARG A O 1
ATOM 736 N N . ARG A 1 90 ? -6.736 -1.117 18.490 1.00 92.81 90 ARG A N 1
ATOM 737 C CA . ARG A 1 90 ? -5.353 -0.634 18.335 1.00 92.81 90 ARG A CA 1
ATOM 738 C C . ARG A 1 90 ? -4.372 -1.790 18.114 1.00 92.81 90 ARG A C 1
ATOM 740 O O . ARG A 1 90 ? -3.450 -1.647 17.309 1.00 92.81 90 ARG A O 1
ATOM 747 N N . LYS A 1 91 ? -4.563 -2.919 18.802 1.00 94.06 91 LYS A N 1
ATOM 748 C CA . LYS A 1 91 ? -3.771 -4.138 18.596 1.00 94.06 91 LYS A CA 1
ATOM 749 C C . LYS A 1 91 ? -3.902 -4.630 17.153 1.00 94.06 91 LYS A C 1
ATOM 751 O O . LYS A 1 91 ? -2.889 -4.738 16.467 1.00 94.06 91 LYS A O 1
ATOM 756 N N . LEU A 1 92 ? -5.131 -4.818 16.673 1.00 93.56 92 LEU A N 1
ATOM 757 C CA . LEU A 1 92 ? -5.388 -5.260 15.300 1.00 93.56 92 LEU A CA 1
ATOM 758 C C . LEU A 1 92 ? -4.845 -4.281 14.255 1.00 93.56 92 LEU A C 1
ATOM 760 O O . LEU A 1 92 ? -4.270 -4.706 13.259 1.00 93.56 92 LEU A O 1
ATOM 764 N N . TYR A 1 93 ? -4.943 -2.972 14.502 1.00 92.88 93 TYR A N 1
ATOM 765 C CA . TYR A 1 93 ? -4.341 -1.970 13.620 1.00 92.88 93 TYR A CA 1
ATOM 766 C C . TYR A 1 93 ? -2.817 -2.114 13.541 1.00 92.88 93 TYR A C 1
ATOM 768 O O . TYR A 1 93 ? -2.225 -2.004 12.472 1.00 92.88 93 TYR A O 1
ATOM 776 N N . THR A 1 94 ? -2.168 -2.387 14.673 1.00 92.06 94 THR A N 1
ATOM 777 C CA . THR A 1 94 ? -0.710 -2.563 14.728 1.00 92.06 94 THR A CA 1
ATOM 778 C C . THR A 1 94 ? -0.284 -3.795 13.927 1.00 92.06 94 THR A C 1
ATOM 780 O O . THR A 1 94 ? 0.673 -3.729 13.156 1.00 92.06 94 THR A O 1
ATOM 783 N N . GLU A 1 95 ? -1.023 -4.899 14.054 1.00 93.06 95 GLU A N 1
ATOM 784 C CA . GLU A 1 95 ? -0.805 -6.131 13.287 1.00 93.06 95 GLU A CA 1
ATOM 785 C C . GLU A 1 95 ? -1.052 -5.918 11.784 1.00 93.06 95 GLU A C 1
ATOM 787 O O . GLU A 1 95 ? -0.224 -6.306 10.954 1.00 93.06 95 GLU A O 1
ATOM 792 N N . PHE A 1 96 ? -2.138 -5.223 11.433 1.00 91.44 96 PHE A N 1
ATOM 793 C CA . PHE A 1 96 ? -2.454 -4.828 10.061 1.00 91.44 96 PHE A CA 1
ATOM 794 C C . PHE A 1 96 ? -1.325 -3.997 9.437 1.00 91.44 96 PHE A C 1
ATOM 796 O O . PHE A 1 96 ? -0.838 -4.332 8.354 1.00 91.44 96 PHE A O 1
ATOM 803 N N . MET A 1 97 ? -0.853 -2.960 10.136 1.00 91.12 97 MET A N 1
ATOM 804 C CA . MET A 1 97 ? 0.229 -2.095 9.664 1.00 91.12 97 MET A CA 1
ATOM 805 C C . MET A 1 97 ? 1.548 -2.848 9.520 1.00 91.12 97 MET A C 1
ATOM 807 O O . MET A 1 97 ? 2.221 -2.699 8.502 1.00 91.12 97 MET A O 1
ATOM 811 N N . ALA A 1 98 ? 1.898 -3.714 10.473 1.00 92.38 98 ALA A N 1
ATOM 812 C CA . ALA A 1 98 ? 3.096 -4.544 10.371 1.00 92.38 98 ALA A CA 1
ATOM 813 C C . ALA A 1 98 ? 3.051 -5.455 9.129 1.00 92.38 98 ALA A C 1
ATOM 815 O O . ALA A 1 98 ? 4.040 -5.585 8.400 1.00 92.38 98 ALA A O 1
ATOM 816 N N . ALA A 1 99 ? 1.892 -6.052 8.840 1.00 92.75 99 ALA A N 1
ATOM 817 C CA . ALA A 1 99 ? 1.700 -6.860 7.642 1.00 92.75 99 ALA A CA 1
ATOM 818 C C . ALA A 1 99 ? 1.750 -6.013 6.356 1.00 92.75 99 ALA A C 1
ATOM 820 O O . ALA A 1 99 ? 2.339 -6.439 5.359 1.00 92.75 99 ALA A O 1
ATOM 821 N N . ALA A 1 100 ? 1.160 -4.816 6.360 1.00 92.44 100 ALA A N 1
ATOM 822 C CA . ALA A 1 100 ? 1.178 -3.889 5.230 1.00 92.44 100 ALA A CA 1
ATOM 823 C C . ALA A 1 100 ? 2.599 -3.393 4.910 1.00 92.44 100 ALA A C 1
ATOM 825 O O . ALA A 1 100 ? 3.026 -3.445 3.754 1.00 92.44 100 ALA A O 1
ATOM 826 N N . GLU A 1 101 ? 3.369 -3.001 5.926 1.00 94.25 101 GLU A N 1
ATOM 827 C CA . GLU A 1 101 ? 4.772 -2.605 5.784 1.00 94.25 101 GLU A CA 1
ATOM 828 C C . GLU A 1 101 ? 5.641 -3.754 5.267 1.00 94.25 101 GLU A C 1
ATOM 830 O O . GLU A 1 101 ? 6.484 -3.544 4.394 1.00 94.25 101 GLU A O 1
ATOM 835 N N . LYS A 1 102 ? 5.412 -4.982 5.750 1.00 96.25 102 LYS A N 1
ATOM 836 C CA . LYS A 1 102 ? 6.114 -6.174 5.256 1.00 96.25 102 LYS A CA 1
ATOM 837 C C . LYS A 1 102 ? 5.832 -6.426 3.773 1.00 96.25 102 LYS A C 1
ATOM 839 O O . LYS A 1 102 ? 6.768 -6.692 3.022 1.00 96.25 102 LYS A O 1
ATOM 844 N N . ARG A 1 103 ? 4.573 -6.312 3.332 1.00 96.06 103 ARG A N 1
ATOM 845 C CA . ARG A 1 103 ? 4.206 -6.447 1.908 1.00 96.06 103 ARG A CA 1
ATOM 846 C C . ARG A 1 103 ? 4.854 -5.359 1.052 1.00 96.06 103 ARG A C 1
ATOM 848 O O . ARG A 1 103 ? 5.432 -5.675 0.019 1.00 96.06 103 ARG A O 1
ATOM 855 N N . ALA A 1 104 ? 4.825 -4.105 1.503 1.00 96.44 104 ALA A N 1
ATOM 856 C CA . ALA A 1 104 ? 5.487 -3.002 0.807 1.00 96.44 104 ALA A CA 1
ATOM 857 C C . ALA A 1 104 ? 7.011 -3.196 0.727 1.00 96.44 104 ALA A C 1
ATOM 859 O O . ALA A 1 104 ? 7.622 -2.904 -0.300 1.00 96.44 104 ALA A O 1
ATOM 860 N N . ALA A 1 105 ? 7.634 -3.727 1.785 1.00 97.06 105 ALA A N 1
ATOM 861 C CA . ALA A 1 105 ? 9.055 -4.055 1.776 1.00 97.06 105 ALA A CA 1
ATOM 862 C C . ALA A 1 105 ? 9.389 -5.088 0.692 1.00 97.06 105 ALA A C 1
ATOM 864 O O . ALA A 1 105 ? 10.324 -4.850 -0.071 1.00 97.06 105 ALA A O 1
ATOM 865 N N . LEU A 1 106 ? 8.619 -6.178 0.609 1.00 97.50 106 LEU A N 1
ATOM 866 C CA . LEU A 1 106 ? 8.797 -7.224 -0.404 1.00 97.50 106 LEU A CA 1
ATOM 867 C C . LEU A 1 106 ? 8.592 -6.675 -1.819 1.00 97.50 106 LEU A C 1
ATOM 869 O O . LEU A 1 106 ? 9.483 -6.811 -2.647 1.00 97.50 106 LEU A O 1
ATOM 873 N N . ALA A 1 107 ? 7.506 -5.934 -2.056 1.00 97.75 107 ALA A N 1
ATOM 874 C CA . ALA A 1 107 ? 7.248 -5.310 -3.355 1.00 97.75 107 ALA A CA 1
ATOM 875 C C . ALA A 1 107 ? 8.397 -4.386 -3.798 1.00 97.75 107 ALA A C 1
ATOM 877 O O . ALA A 1 107 ? 8.780 -4.374 -4.965 1.00 97.75 107 ALA A O 1
ATOM 878 N N . LEU A 1 108 ? 9.001 -3.638 -2.865 1.00 97.88 108 LEU A N 1
ATOM 879 C CA . LEU A 1 108 ? 10.189 -2.839 -3.168 1.00 97.88 108 LEU A CA 1
ATOM 880 C C . LEU A 1 108 ? 11.425 -3.697 -3.469 1.00 97.88 108 LEU A C 1
ATOM 882 O O . LEU A 1 108 ? 12.231 -3.269 -4.286 1.00 97.88 108 LEU A O 1
ATOM 886 N N . ASP A 1 109 ? 11.619 -4.846 -2.807 1.00 97.25 109 ASP A N 1
ATOM 887 C CA . ASP A 1 109 ? 12.732 -5.759 -3.132 1.00 97.25 109 ASP A CA 1
ATOM 888 C C . ASP A 1 109 ? 12.571 -6.333 -4.539 1.00 97.25 109 ASP A C 1
ATOM 890 O O . ASP A 1 109 ? 13.514 -6.277 -5.331 1.00 97.25 109 ASP A O 1
ATOM 894 N N . ASP A 1 110 ? 11.372 -6.818 -4.856 1.00 97.44 110 ASP A N 1
ATOM 895 C CA . ASP A 1 110 ? 11.048 -7.414 -6.149 1.00 97.44 110 ASP A CA 1
ATOM 896 C C . ASP A 1 110 ? 11.208 -6.387 -7.272 1.00 97.44 110 ASP A C 1
ATOM 898 O O . ASP A 1 110 ? 11.901 -6.640 -8.260 1.00 97.44 110 ASP A O 1
ATOM 902 N N . LEU A 1 111 ? 10.676 -5.176 -7.079 1.00 97.75 111 LEU A N 1
ATOM 903 C CA . LEU A 1 111 ? 10.828 -4.078 -8.028 1.00 97.75 111 LEU A CA 1
ATOM 904 C C . LEU A 1 111 ? 12.297 -3.672 -8.201 1.00 97.75 111 LEU A C 1
ATOM 906 O O . LEU A 1 111 ? 12.774 -3.520 -9.326 1.00 97.75 111 LEU A O 1
ATOM 910 N N . SER A 1 112 ? 13.052 -3.524 -7.106 1.00 96.56 112 SER A N 1
ATOM 911 C CA . SER A 1 112 ? 14.489 -3.235 -7.181 1.00 96.56 112 SER A CA 1
ATOM 912 C C . SER A 1 112 ? 15.251 -4.321 -7.944 1.00 96.56 112 SER A C 1
ATOM 914 O O . SER A 1 112 ? 16.157 -4.005 -8.721 1.00 96.56 112 SER A O 1
ATOM 916 N N . HIS A 1 113 ? 14.896 -5.591 -7.743 1.00 96.75 113 HIS A N 1
ATOM 917 C CA . HIS A 1 113 ? 15.492 -6.708 -8.464 1.00 96.75 113 HIS A CA 1
ATOM 918 C C . HIS A 1 113 ? 15.153 -6.654 -9.957 1.00 96.75 113 HIS A C 1
ATOM 920 O O . HIS A 1 113 ? 16.067 -6.735 -10.779 1.00 96.75 113 HIS A O 1
ATOM 926 N N . ALA A 1 114 ? 13.879 -6.458 -10.301 1.00 96.88 114 ALA A N 1
ATOM 927 C CA . ALA A 1 114 ? 13.397 -6.373 -11.676 1.00 96.88 114 ALA A CA 1
ATOM 928 C C . ALA A 1 114 ? 14.044 -5.212 -12.442 1.00 96.88 114 ALA A C 1
ATOM 930 O O . ALA A 1 114 ? 14.519 -5.404 -13.561 1.00 96.88 114 ALA A O 1
ATOM 931 N N . ILE A 1 115 ? 14.146 -4.031 -11.821 1.00 96.31 115 ILE A N 1
ATOM 932 C CA . ILE A 1 115 ? 14.839 -2.877 -12.409 1.00 96.31 115 ILE A CA 1
ATOM 933 C C . ILE A 1 115 ? 16.288 -3.243 -12.711 1.00 96.31 115 ILE A C 1
ATOM 935 O O . ILE A 1 115 ? 16.748 -3.025 -13.826 1.00 96.31 115 ILE A O 1
ATOM 939 N N . ARG A 1 116 ? 17.011 -3.813 -11.742 1.00 95.31 116 ARG A N 1
ATOM 940 C CA . ARG A 1 116 ? 18.425 -4.164 -11.915 1.00 95.31 116 ARG A CA 1
ATOM 941 C C . ARG A 1 116 ? 18.637 -5.226 -12.992 1.00 95.31 116 ARG A C 1
ATOM 943 O O . ARG A 1 116 ? 19.597 -5.125 -13.748 1.00 95.31 116 ARG A O 1
ATOM 950 N N . ASP A 1 117 ? 17.797 -6.256 -13.038 1.00 95.38 117 ASP A N 1
ATOM 951 C CA . ASP A 1 117 ? 17.887 -7.289 -14.072 1.00 95.38 117 ASP A CA 1
ATOM 952 C C . ASP A 1 117 ? 17.611 -6.700 -15.460 1.00 95.38 117 ASP A C 1
ATOM 954 O O . ASP A 1 117 ? 18.371 -6.936 -16.398 1.00 95.38 117 ASP A O 1
ATOM 958 N N . ARG A 1 118 ? 16.581 -5.854 -15.573 1.00 94.25 118 ARG A N 1
ATOM 959 C CA . ARG A 1 118 ? 16.210 -5.228 -16.840 1.00 94.25 118 ARG A CA 1
ATOM 960 C C . ARG A 1 118 ? 17.274 -4.250 -17.335 1.00 94.25 118 ARG A C 1
ATOM 962 O O . ARG A 1 118 ? 17.659 -4.334 -18.494 1.00 94.25 118 ARG A O 1
ATOM 969 N N . THR A 1 119 ? 17.776 -3.360 -16.478 1.00 93.62 119 THR A N 1
ATOM 970 C CA . THR A 1 119 ? 18.763 -2.335 -16.871 1.00 93.62 119 THR A CA 1
ATOM 971 C C . THR A 1 119 ? 20.111 -2.928 -17.264 1.00 93.62 119 THR A C 1
ATOM 973 O O . THR A 1 119 ? 20.796 -2.366 -18.110 1.00 93.62 119 THR A O 1
ATOM 976 N N . ARG A 1 120 ? 20.483 -4.094 -16.718 1.00 93.25 120 ARG A N 1
ATOM 977 C CA . ARG A 1 120 ? 21.672 -4.846 -17.159 1.00 93.25 120 ARG A CA 1
ATOM 978 C C . ARG A 1 120 ? 21.573 -5.361 -18.591 1.00 93.25 120 ARG A C 1
ATOM 980 O O . ARG A 1 120 ? 22.602 -5.602 -19.207 1.00 93.25 120 ARG A O 1
ATOM 987 N N . ARG A 1 121 ? 20.354 -5.555 -19.093 1.00 92.75 121 ARG A N 1
ATOM 988 C CA . ARG A 1 121 ? 20.068 -6.045 -20.447 1.00 92.75 121 ARG A CA 1
ATOM 989 C C . ARG A 1 121 ? 19.695 -4.911 -21.397 1.00 92.75 121 ARG A C 1
ATOM 991 O O . ARG A 1 121 ? 19.156 -5.181 -22.462 1.00 92.75 121 ARG A O 1
ATOM 998 N N . PHE A 1 122 ? 19.898 -3.657 -20.993 1.00 93.44 122 PHE A N 1
ATOM 999 C CA . PHE A 1 122 ? 19.660 -2.538 -21.889 1.00 93.44 122 PHE A CA 1
ATOM 1000 C C . PHE A 1 122 ? 20.657 -2.575 -23.034 1.00 93.44 122 PHE A C 1
ATOM 1002 O O . PHE A 1 122 ? 21.870 -2.627 -22.833 1.00 93.44 122 PHE A O 1
ATOM 1009 N N . GLU A 1 123 ? 20.105 -2.516 -24.229 1.00 91.75 123 GLU A N 1
ATOM 1010 C CA . GLU A 1 123 ? 20.830 -2.388 -25.469 1.00 91.75 123 GLU A CA 1
ATOM 1011 C C . GLU A 1 123 ? 20.826 -0.919 -25.884 1.00 91.75 123 GLU A C 1
ATOM 1013 O O . GLU A 1 123 ? 19.841 -0.189 -25.723 1.00 91.75 123 GLU A O 1
ATOM 1018 N N . TYR A 1 124 ? 21.963 -0.479 -26.409 1.00 91.94 124 TYR A N 1
ATOM 1019 C CA . TYR A 1 124 ? 22.179 0.887 -26.863 1.00 91.94 124 TYR A CA 1
ATOM 1020 C C . TYR A 1 124 ? 22.443 0.832 -28.369 1.00 91.94 124 TYR A C 1
ATOM 1022 O O . TYR A 1 124 ? 23.594 0.643 -28.772 1.00 91.94 124 TYR A O 1
ATOM 1030 N N . PRO A 1 125 ? 21.392 0.932 -29.209 1.00 90.94 125 PRO A N 1
ATOM 1031 C CA . PRO A 1 125 ? 21.539 0.877 -30.658 1.00 90.94 125 PRO A CA 1
ATOM 1032 C C . PRO A 1 125 ? 22.536 1.924 -31.152 1.00 90.94 125 PRO A C 1
ATOM 1034 O O . PRO A 1 125 ? 22.590 3.028 -30.614 1.00 90.94 125 PRO A O 1
ATOM 1037 N N . LEU A 1 126 ? 23.318 1.594 -32.181 1.00 91.00 126 LEU A N 1
ATOM 1038 C CA . LEU A 1 126 ? 24.295 2.524 -32.765 1.00 91.00 126 LEU A CA 1
ATOM 1039 C C . LEU A 1 126 ? 23.640 3.632 -33.599 1.00 91.00 126 LEU A C 1
ATOM 1041 O O . LEU A 1 126 ? 24.251 4.674 -33.822 1.00 91.00 126 LEU A O 1
ATOM 1045 N N . GLU A 1 127 ? 22.407 3.405 -34.045 1.00 90.00 127 GLU A N 1
ATOM 1046 C CA . GLU A 1 127 ? 21.629 4.315 -34.875 1.00 90.00 127 GLU A CA 1
ATOM 1047 C C . GLU A 1 127 ? 20.191 4.371 -34.365 1.00 90.00 127 GLU A C 1
ATOM 1049 O O . GLU A 1 127 ? 19.637 3.362 -33.924 1.00 90.00 127 GLU A O 1
ATOM 1054 N N . LEU A 1 128 ? 19.589 5.555 -34.456 1.00 91.44 128 LEU A N 1
ATOM 1055 C CA . LEU A 1 128 ? 18.174 5.790 -34.198 1.00 91.44 128 LEU A CA 1
ATOM 1056 C C . LEU A 1 128 ? 17.603 6.633 -35.338 1.00 91.44 128 LEU A C 1
ATOM 1058 O O . LEU A 1 128 ? 18.284 7.510 -35.874 1.00 91.44 128 LEU A O 1
ATOM 1062 N N . ASP A 1 129 ? 16.349 6.372 -35.690 1.00 89.56 129 ASP A N 1
ATOM 1063 C CA . ASP A 1 129 ? 15.631 7.132 -36.704 1.00 89.56 129 ASP A CA 1
ATOM 1064 C C . ASP A 1 129 ? 15.026 8.389 -36.076 1.00 89.56 129 ASP A C 1
ATOM 1066 O O . ASP A 1 129 ? 14.133 8.335 -35.221 1.00 89.56 129 ASP A O 1
ATOM 1070 N N . PHE A 1 130 ? 15.506 9.538 -36.527 1.00 87.62 130 PHE A N 1
ATOM 1071 C CA . PHE A 1 130 ? 15.073 10.838 -36.047 1.00 87.62 130 PHE A CA 1
ATOM 1072 C C . PHE A 1 130 ? 14.165 11.538 -37.071 1.00 87.62 130 PHE A C 1
ATOM 1074 O O . PHE A 1 130 ? 14.317 11.327 -38.276 1.00 87.62 130 PHE A O 1
ATOM 1081 N N . PRO A 1 131 ? 13.215 12.386 -36.637 1.00 84.44 131 PRO A N 1
ATOM 1082 C CA . PRO A 1 131 ? 12.419 13.194 -37.560 1.00 84.44 131 PRO A CA 1
ATOM 1083 C C . PRO A 1 131 ? 13.293 14.174 -38.363 1.00 84.44 131 PRO A C 1
ATOM 1085 O O . PRO A 1 131 ? 14.316 14.648 -37.886 1.00 84.44 131 PRO A O 1
ATOM 1088 N N . ALA A 1 132 ? 12.866 14.542 -39.576 1.00 75.44 132 ALA A N 1
ATOM 1089 C CA . ALA A 1 132 ? 13.625 15.461 -40.440 1.00 75.44 132 ALA A CA 1
ATOM 1090 C C . ALA A 1 132 ? 13.718 16.897 -39.882 1.00 75.44 132 ALA A C 1
ATOM 1092 O O . ALA A 1 132 ? 14.699 17.601 -40.112 1.00 75.44 132 ALA A O 1
ATOM 1093 N N . ARG A 1 133 ? 12.698 17.344 -39.137 1.00 72.25 133 ARG A N 1
ATOM 1094 C CA . ARG A 1 133 ? 12.701 18.623 -38.413 1.00 72.25 133 ARG A CA 1
ATOM 1095 C C . ARG A 1 133 ? 12.877 18.351 -36.927 1.00 72.25 133 ARG A C 1
ATOM 1097 O O . ARG A 1 133 ? 11.912 18.085 -36.215 1.00 72.25 133 ARG A O 1
ATOM 1104 N N . MET A 1 134 ? 14.125 18.410 -36.489 1.00 66.94 134 MET A N 1
ATOM 1105 C CA . MET A 1 134 ? 14.512 18.252 -35.092 1.00 66.94 134 MET A CA 1
ATOM 1106 C C . MET A 1 134 ? 14.491 19.625 -34.425 1.00 66.94 134 MET A C 1
ATOM 1108 O O . MET A 1 134 ? 15.308 20.479 -34.759 1.00 66.94 134 MET A O 1
ATOM 1112 N N . GLY A 1 135 ? 13.536 19.857 -33.525 1.00 64.00 135 GLY A N 1
ATOM 1113 C CA . GLY A 1 135 ? 13.664 20.926 -32.529 1.00 64.00 135 GLY A CA 1
ATOM 1114 C C . GLY A 1 135 ? 14.529 20.464 -31.348 1.00 64.00 135 GLY A C 1
ATOM 1115 O O . GLY A 1 135 ? 15.230 19.460 -31.447 1.00 64.00 135 GLY A O 1
ATOM 1116 N N . ASP A 1 136 ? 14.384 21.110 -30.191 1.00 64.81 136 ASP A N 1
ATOM 1117 C CA . ASP A 1 136 ? 15.088 20.739 -28.944 1.00 64.81 136 ASP A CA 1
ATOM 1118 C C . ASP A 1 136 ? 14.540 19.462 -28.264 1.00 64.81 136 ASP A C 1
ATOM 1120 O O . ASP A 1 136 ? 14.903 19.121 -27.139 1.00 64.81 136 ASP A O 1
ATOM 1124 N N . SER A 1 137 ? 13.616 18.754 -28.915 1.00 71.25 137 SER A N 1
ATOM 1125 C CA . SER A 1 137 ? 12.922 17.599 -28.346 1.00 71.25 137 SER A CA 1
ATOM 1126 C C . SER A 1 137 ? 13.643 16.283 -28.652 1.00 71.25 137 SER A C 1
ATOM 1128 O O . SER A 1 137 ? 14.017 16.026 -29.796 1.00 71.25 137 SER A O 1
ATOM 1130 N N . LEU A 1 138 ? 13.730 15.401 -27.649 1.00 74.19 138 LEU A N 1
ATOM 1131 C CA . LEU A 1 138 ? 14.175 14.002 -27.758 1.00 74.19 138 LEU A CA 1
ATOM 1132 C C . LEU A 1 138 ? 13.094 13.095 -28.384 1.00 74.19 138 LEU A C 1
ATOM 1134 O O . LEU A 1 138 ? 12.809 12.003 -27.894 1.00 74.19 138 LEU A O 1
ATOM 1138 N N . SER A 1 139 ? 12.450 13.544 -29.457 1.00 81.81 139 SER A N 1
ATOM 1139 C CA . SER A 1 139 ? 11.406 12.766 -30.129 1.00 81.81 139 SER A CA 1
ATOM 1140 C C . SER A 1 139 ? 12.015 11.741 -31.088 1.00 81.81 139 SER A C 1
ATOM 1142 O O . SER A 1 139 ? 12.861 12.081 -31.914 1.00 81.81 139 SER A O 1
ATOM 1144 N N . LEU A 1 140 ? 11.559 10.491 -31.001 1.00 85.00 140 LEU A N 1
ATOM 1145 C CA . LEU A 1 140 ? 11.941 9.404 -31.905 1.00 85.00 140 LEU A CA 1
ATOM 1146 C C . LEU A 1 140 ? 10.792 9.052 -32.845 1.00 85.00 140 LEU A C 1
ATOM 1148 O O . LEU A 1 140 ? 9.622 9.120 -32.462 1.00 85.00 140 LEU A O 1
ATOM 1152 N N . LEU A 1 141 ? 11.125 8.640 -34.070 1.00 86.75 141 LEU A N 1
ATOM 1153 C CA . LEU A 1 141 ? 10.141 8.053 -34.975 1.00 86.75 141 LEU A CA 1
ATOM 1154 C C . LEU A 1 141 ? 9.736 6.661 -34.473 1.00 86.75 141 LEU A C 1
ATOM 1156 O O . LEU A 1 141 ? 10.563 5.916 -33.947 1.00 86.75 141 LEU A O 1
ATOM 1160 N N . ASN A 1 142 ? 8.470 6.288 -34.656 1.00 87.38 142 ASN A N 1
ATOM 1161 C CA . ASN A 1 142 ? 8.003 4.940 -34.338 1.00 87.38 142 ASN A CA 1
ATOM 1162 C C . ASN A 1 142 ? 8.353 3.975 -35.483 1.00 87.38 142 ASN A C 1
ATOM 1164 O O . ASN A 1 142 ? 7.509 3.658 -36.320 1.00 87.38 142 ASN A O 1
ATOM 1168 N N . THR A 1 143 ? 9.620 3.570 -35.549 1.00 91.31 143 THR A N 1
ATOM 1169 C CA . THR A 1 143 ? 10.153 2.632 -36.545 1.00 91.31 143 THR A CA 1
ATOM 1170 C C . THR A 1 143 ? 10.585 1.327 -35.885 1.00 91.31 143 THR A C 1
ATOM 1172 O O . THR A 1 143 ? 10.806 1.264 -34.674 1.00 91.31 143 THR A O 1
ATOM 1175 N N . GLU A 1 144 ? 10.750 0.271 -36.683 1.00 90.00 144 GLU A N 1
ATOM 1176 C CA . GLU A 1 144 ? 11.265 -1.012 -36.194 1.00 90.00 144 GLU A CA 1
ATOM 1177 C C . GLU A 1 144 ? 12.661 -0.870 -35.566 1.00 90.00 144 GLU A C 1
ATOM 1179 O O . GLU A 1 144 ? 12.925 -1.455 -34.517 1.00 90.00 144 GLU A O 1
ATOM 1184 N N . ARG A 1 145 ? 13.516 -0.009 -36.137 1.00 88.69 145 ARG A N 1
ATOM 1185 C CA . ARG A 1 145 ? 14.861 0.283 -35.623 1.00 88.69 145 ARG A CA 1
ATOM 1186 C C . ARG A 1 145 ? 14.834 0.932 -34.236 1.00 88.69 145 ARG A C 1
ATOM 1188 O O . ARG A 1 145 ? 15.631 0.572 -33.375 1.00 88.69 145 ARG A O 1
ATOM 1195 N N . ASN A 1 146 ? 13.893 1.845 -33.994 1.00 93.81 146 ASN A N 1
ATOM 1196 C CA . ASN A 1 146 ? 13.757 2.522 -32.701 1.00 93.81 146 ASN A CA 1
ATOM 1197 C C . ASN A 1 146 ? 13.008 1.696 -31.653 1.00 93.81 146 ASN A C 1
ATOM 1199 O O . ASN A 1 146 ? 13.047 2.041 -30.470 1.00 93.81 146 ASN A O 1
ATOM 1203 N N . ARG A 1 147 ? 12.323 0.622 -32.063 1.00 92.06 147 ARG A N 1
ATOM 1204 C CA . ARG A 1 147 ? 11.416 -0.147 -31.205 1.00 92.06 147 ARG A CA 1
ATOM 1205 C C . ARG A 1 147 ? 12.079 -0.612 -29.913 1.00 92.06 147 ARG A C 1
ATOM 1207 O O . ARG A 1 147 ? 11.529 -0.374 -28.847 1.00 92.06 147 ARG A O 1
ATOM 1214 N N . LEU A 1 148 ? 13.276 -1.198 -29.992 1.00 92.06 148 LEU A N 1
ATOM 1215 C CA . LEU A 1 148 ? 14.008 -1.671 -28.810 1.00 92.06 148 LEU A CA 1
ATOM 1216 C C . LEU A 1 148 ? 14.298 -0.536 -27.818 1.00 92.06 148 LEU A C 1
ATOM 1218 O O . LEU A 1 148 ? 14.085 -0.684 -26.616 1.00 92.06 148 LEU A O 1
ATOM 1222 N N . PHE A 1 149 ? 14.738 0.618 -28.318 1.00 94.00 149 PHE A N 1
ATOM 1223 C CA . PHE A 1 149 ? 15.050 1.774 -27.481 1.00 94.00 149 PHE A CA 1
ATOM 1224 C C . PHE A 1 149 ? 13.787 2.370 -26.836 1.00 94.00 149 PHE A C 1
ATOM 1226 O O . PHE A 1 149 ? 13.773 2.654 -25.637 1.00 94.00 149 PHE A O 1
ATOM 1233 N N . ILE A 1 150 ? 12.703 2.500 -27.609 1.00 93.62 150 ILE A N 1
ATOM 1234 C CA . ILE A 1 150 ? 11.397 2.964 -27.118 1.00 93.62 150 ILE A CA 1
ATOM 1235 C C . ILE A 1 150 ? 10.843 1.995 -26.065 1.00 93.62 150 ILE A C 1
ATOM 1237 O O . ILE A 1 150 ? 10.403 2.432 -25.001 1.00 93.62 150 ILE A O 1
ATOM 1241 N N . ASP A 1 151 ? 10.926 0.686 -26.308 1.00 93.75 151 ASP A N 1
ATOM 1242 C CA . ASP A 1 151 ? 10.473 -0.335 -25.366 1.00 93.75 151 ASP A CA 1
ATOM 1243 C C . ASP A 1 151 ? 11.201 -0.200 -24.018 1.00 93.75 151 ASP A C 1
ATOM 1245 O O . ASP A 1 151 ? 10.570 -0.287 -22.961 1.00 93.75 151 ASP A O 1
ATOM 1249 N N . GLN A 1 152 ? 12.513 0.070 -24.020 1.00 95.69 152 GLN A N 1
ATOM 1250 C CA . GLN A 1 152 ? 13.287 0.315 -22.794 1.00 95.69 152 GLN A CA 1
ATOM 1251 C C . GLN A 1 152 ? 12.790 1.541 -22.014 1.00 95.69 152 GLN A C 1
ATOM 1253 O O . GLN A 1 152 ? 12.647 1.457 -20.791 1.00 95.69 152 GLN A O 1
ATOM 1258 N N . LEU A 1 153 ? 12.470 2.646 -22.696 1.00 94.12 153 LEU A N 1
ATOM 1259 C CA . LEU A 1 153 ? 11.881 3.834 -22.064 1.00 94.12 153 LEU A CA 1
ATOM 1260 C C . LEU A 1 153 ? 10.512 3.516 -21.446 1.00 94.12 153 LEU A C 1
ATOM 1262 O O . LEU A 1 153 ? 10.271 3.838 -20.280 1.00 94.12 153 LEU A O 1
ATOM 1266 N N . CYS A 1 154 ? 9.652 2.802 -22.177 1.00 94.19 154 CYS A N 1
ATOM 1267 C CA . CYS A 1 154 ? 8.350 2.371 -21.672 1.00 94.19 154 CYS A CA 1
ATOM 1268 C C . CYS A 1 154 ? 8.472 1.474 -20.430 1.00 94.19 154 CYS A C 1
ATOM 1270 O O . CYS A 1 154 ? 7.658 1.578 -19.511 1.00 94.19 154 CYS A O 1
ATOM 1272 N N . TRP A 1 155 ? 9.487 0.607 -20.361 1.00 95.12 155 TRP A N 1
ATOM 1273 C CA . TRP A 1 155 ? 9.753 -0.199 -19.166 1.00 95.12 155 TRP A CA 1
ATOM 1274 C C . TRP A 1 155 ? 10.119 0.654 -17.950 1.00 95.12 155 TRP A C 1
ATOM 1276 O O . TRP A 1 155 ? 9.614 0.394 -16.858 1.00 95.12 155 TRP A O 1
ATOM 1286 N N . LEU A 1 156 ? 10.946 1.689 -18.120 1.00 95.94 156 LEU A N 1
ATOM 1287 C CA . LEU A 1 156 ? 11.279 2.601 -17.022 1.00 95.94 156 LEU A CA 1
ATOM 1288 C C . LEU A 1 156 ? 10.050 3.368 -16.520 1.00 95.94 156 LEU A C 1
ATOM 1290 O O . LEU A 1 156 ? 9.891 3.529 -15.309 1.00 95.94 156 LEU A O 1
ATOM 1294 N N . ASP A 1 157 ? 9.156 3.785 -17.420 1.00 95.81 157 ASP A N 1
ATOM 1295 C CA . ASP A 1 157 ? 7.892 4.424 -17.040 1.00 95.81 157 ASP A CA 1
ATOM 1296 C C . ASP A 1 157 ? 6.971 3.462 -16.272 1.00 95.81 157 ASP A C 1
ATOM 1298 O O . ASP A 1 157 ? 6.355 3.852 -15.276 1.00 95.81 157 ASP A O 1
ATOM 1302 N N . ARG A 1 158 ? 6.920 2.181 -16.668 1.00 96.75 158 ARG A N 1
ATOM 1303 C CA . ARG A 1 158 ? 6.194 1.139 -15.920 1.00 96.75 158 ARG A CA 1
ATOM 1304 C C . ARG A 1 158 ? 6.752 0.967 -14.510 1.00 96.75 158 ARG A C 1
ATOM 1306 O O . ARG A 1 158 ? 5.980 1.053 -13.559 1.00 96.75 158 ARG A O 1
ATOM 1313 N N . PHE A 1 159 ? 8.071 0.822 -14.361 1.00 97.44 159 PHE A N 1
ATOM 1314 C CA . PHE A 1 159 ? 8.707 0.728 -13.041 1.00 97.44 159 PHE A CA 1
ATOM 1315 C C . PHE A 1 159 ? 8.452 1.968 -12.182 1.00 97.44 159 PHE A C 1
ATOM 1317 O O . PHE A 1 159 ? 8.276 1.864 -10.970 1.00 97.44 159 PHE A O 1
ATOM 1324 N N . TRP A 1 160 ? 8.408 3.152 -12.794 1.00 97.50 160 TRP A N 1
ATOM 1325 C CA . TRP A 1 160 ? 8.099 4.389 -12.086 1.00 97.50 160 TRP A CA 1
ATOM 1326 C C . TRP A 1 160 ? 6.661 4.415 -11.556 1.00 97.50 160 TRP A C 1
ATOM 1328 O O . TRP A 1 160 ? 6.420 4.840 -10.424 1.00 97.50 160 TRP A O 1
ATOM 1338 N N . ASN A 1 161 ? 5.702 3.946 -12.355 1.00 97.12 161 ASN A N 1
ATOM 1339 C CA . ASN A 1 161 ? 4.301 3.848 -11.950 1.00 97.12 161 ASN A CA 1
ATOM 1340 C C . ASN A 1 161 ? 4.093 2.783 -10.869 1.00 97.12 161 ASN A C 1
ATOM 1342 O O . ASN A 1 161 ? 3.390 3.034 -9.891 1.00 97.12 161 ASN A O 1
ATOM 1346 N N . GLU A 1 162 ? 4.764 1.640 -10.997 1.00 97.56 162 GLU A N 1
ATOM 1347 C CA . GLU A 1 162 ? 4.763 0.596 -9.976 1.00 97.56 162 GLU A CA 1
ATOM 1348 C C . GLU A 1 162 ? 5.339 1.126 -8.655 1.00 97.56 162 GLU A C 1
ATOM 1350 O O . GLU A 1 162 ? 4.677 1.052 -7.621 1.00 97.56 162 GLU A O 1
ATOM 1355 N N . LEU A 1 163 ? 6.492 1.806 -8.694 1.00 97.94 163 LEU A N 1
ATOM 1356 C CA . LEU A 1 163 ? 7.093 2.445 -7.520 1.00 97.94 163 LEU A CA 1
ATOM 1357 C C . LEU A 1 163 ? 6.152 3.460 -6.846 1.00 97.94 163 LEU A C 1
ATOM 1359 O O . LEU A 1 163 ? 6.100 3.529 -5.618 1.00 97.94 163 LEU A O 1
ATOM 1363 N N . LYS A 1 164 ? 5.410 4.261 -7.623 1.00 96.00 164 LYS A N 1
ATOM 1364 C CA . LYS A 1 164 ? 4.426 5.224 -7.088 1.00 96.00 164 LYS A CA 1
ATOM 1365 C C . LYS A 1 164 ? 3.275 4.545 -6.352 1.00 96.00 164 LYS A C 1
ATOM 1367 O O . LYS A 1 164 ? 2.753 5.130 -5.407 1.00 96.00 164 LYS A O 1
ATOM 1372 N N . SER A 1 165 ? 2.880 3.352 -6.790 1.00 95.75 165 SER A N 1
ATOM 1373 C CA . SER A 1 165 ? 1.792 2.599 -6.166 1.00 95.75 165 SER A CA 1
ATOM 1374 C C . SER A 1 165 ? 2.180 1.974 -4.825 1.00 95.75 165 SER A C 1
ATOM 1376 O O . SER A 1 165 ? 1.292 1.635 -4.049 1.00 95.75 165 SER A O 1
ATOM 1378 N N . ILE A 1 166 ? 3.480 1.856 -4.520 1.00 95.81 166 ILE A N 1
ATOM 1379 C CA . ILE A 1 166 ? 3.955 1.245 -3.276 1.00 95.81 166 ILE A CA 1
ATOM 1380 C C . ILE A 1 166 ? 4.007 2.292 -2.146 1.00 95.81 166 ILE A C 1
ATOM 1382 O O . ILE A 1 166 ? 4.864 3.185 -2.165 1.00 95.81 166 ILE A O 1
ATOM 1386 N N . PRO A 1 167 ? 3.139 2.187 -1.123 1.00 93.19 167 PRO A N 1
ATOM 1387 C CA . PRO A 1 167 ? 3.143 3.102 0.011 1.00 93.19 167 PRO A CA 1
ATOM 1388 C C . PRO A 1 167 ? 4.333 2.853 0.944 1.00 93.19 167 PRO A C 1
ATOM 1390 O O . PRO A 1 167 ? 4.824 1.736 1.100 1.00 93.19 167 PRO A O 1
ATOM 1393 N N . THR A 1 168 ? 4.769 3.913 1.626 1.00 92.88 168 THR A N 1
ATOM 1394 C CA . THR A 1 168 ? 5.849 3.841 2.626 1.00 92.88 168 THR A CA 1
ATOM 1395 C C . THR A 1 168 ? 5.342 3.872 4.064 1.00 92.88 168 THR A C 1
ATOM 1397 O O . THR A 1 168 ? 6.138 3.681 4.974 1.00 92.88 168 THR A O 1
ATOM 1400 N N . TYR A 1 169 ? 4.048 4.135 4.281 1.00 89.31 169 TYR A N 1
ATOM 1401 C CA . TYR A 1 169 ? 3.396 4.179 5.601 1.00 89.31 169 TYR A CA 1
ATOM 1402 C C . TYR A 1 169 ? 4.095 5.064 6.647 1.00 89.31 169 TYR A C 1
ATOM 1404 O O . TYR A 1 169 ? 3.988 4.839 7.846 1.00 89.31 169 TYR A O 1
ATOM 1412 N N . GLY A 1 170 ? 4.855 6.072 6.209 1.00 86.94 170 GLY A N 1
ATOM 1413 C CA . GLY A 1 170 ? 5.666 6.886 7.117 1.00 86.94 170 GLY A CA 1
ATOM 1414 C C . GLY A 1 170 ? 6.931 6.187 7.636 1.00 86.94 170 GLY A C 1
ATOM 1415 O O . GLY A 1 170 ? 7.769 6.856 8.233 1.00 86.94 170 GLY A O 1
ATOM 1416 N N . ASN A 1 171 ? 7.126 4.899 7.342 1.00 92.81 171 ASN A N 1
ATOM 1417 C CA . ASN A 1 171 ? 8.273 4.107 7.759 1.00 92.81 171 ASN A CA 1
ATOM 1418 C C . ASN A 1 171 ? 9.560 4.577 7.054 1.00 92.81 171 ASN A C 1
ATOM 1420 O O . ASN A 1 171 ? 9.703 4.495 5.831 1.00 92.81 171 ASN A O 1
ATOM 1424 N N . GLU A 1 172 ? 10.542 5.033 7.834 1.00 95.44 172 GLU A N 1
ATOM 1425 C CA . GLU A 1 172 ? 11.797 5.597 7.315 1.00 95.44 172 GLU A CA 1
ATOM 1426 C C . GLU A 1 172 ? 12.668 4.588 6.556 1.00 95.44 172 GLU A C 1
ATOM 1428 O O . GLU A 1 172 ? 13.416 4.948 5.642 1.00 95.44 172 GLU A O 1
ATOM 1433 N N . ARG A 1 173 ? 12.590 3.297 6.893 1.00 95.44 173 ARG A N 1
ATOM 1434 C CA . ARG A 1 173 ? 13.295 2.255 6.135 1.00 95.44 173 ARG A CA 1
ATOM 1435 C C . ARG A 1 173 ? 12.667 2.087 4.752 1.00 95.44 173 ARG A C 1
ATOM 1437 O O . ARG A 1 173 ? 13.408 2.041 3.769 1.00 95.44 173 ARG A O 1
ATOM 1444 N N . LEU A 1 174 ? 11.335 2.053 4.667 1.00 96.44 174 LEU A N 1
ATOM 1445 C CA . LEU A 1 174 ? 10.621 1.995 3.388 1.00 96.44 174 LEU A CA 1
ATOM 1446 C C . LEU A 1 174 ? 10.860 3.257 2.556 1.00 96.44 174 LEU A C 1
ATOM 1448 O O . LEU A 1 174 ? 11.183 3.138 1.379 1.00 96.44 174 LEU A O 1
ATOM 1452 N N . LYS A 1 175 ? 10.807 4.453 3.160 1.00 97.38 175 LYS A N 1
ATOM 1453 C CA . LYS A 1 175 ? 11.123 5.720 2.473 1.00 97.38 175 LYS A CA 1
ATOM 1454 C C . LYS A 1 175 ? 12.524 5.721 1.868 1.00 97.38 175 LYS A C 1
ATOM 1456 O O . LYS A 1 175 ? 12.687 6.089 0.706 1.00 97.38 175 LYS A O 1
ATOM 1461 N N . ARG A 1 176 ? 13.539 5.287 2.625 1.00 97.31 176 ARG A N 1
ATOM 1462 C CA . ARG A 1 176 ? 14.918 5.186 2.115 1.00 97.31 176 ARG A CA 1
ATOM 1463 C C . ARG A 1 176 ? 15.015 4.230 0.933 1.00 97.31 176 ARG A C 1
ATOM 1465 O O . ARG A 1 176 ? 15.621 4.573 -0.077 1.00 97.31 176 ARG A O 1
ATOM 1472 N N . LYS A 1 177 ? 14.392 3.058 1.034 1.00 96.62 177 LYS A N 1
ATOM 1473 C CA . LYS A 1 177 ? 14.395 2.066 -0.043 1.00 96.62 177 LYS A CA 1
ATOM 1474 C C . LYS A 1 177 ? 13.673 2.574 -1.289 1.00 96.62 177 LYS A C 1
ATOM 1476 O O . LYS A 1 177 ? 14.239 2.518 -2.371 1.00 96.62 177 LYS A O 1
ATOM 1481 N N . HIS A 1 178 ? 12.491 3.161 -1.118 1.00 97.75 178 HIS A N 1
ATOM 1482 C CA . HIS A 1 178 ? 11.728 3.814 -2.183 1.00 97.75 178 HIS A CA 1
ATOM 1483 C C . HIS A 1 178 ? 12.566 4.881 -2.900 1.00 97.75 178 HIS A C 1
ATOM 1485 O O . HIS A 1 178 ? 12.702 4.852 -4.123 1.00 97.75 178 HIS A O 1
ATOM 1491 N N . LYS A 1 179 ? 13.241 5.753 -2.136 1.00 97.44 179 LYS A N 1
ATOM 1492 C CA . LYS A 1 179 ? 14.157 6.765 -2.678 1.00 97.44 179 LYS A CA 1
ATOM 1493 C C . LYS A 1 179 ? 15.313 6.136 -3.459 1.00 97.44 179 LYS A C 1
ATOM 1495 O O . LYS A 1 179 ? 15.609 6.612 -4.554 1.00 97.44 179 LYS A O 1
ATOM 1500 N N . ASN A 1 180 ? 15.933 5.077 -2.946 1.00 96.62 180 ASN A N 1
ATOM 1501 C CA . ASN A 1 180 ? 17.013 4.378 -3.645 1.00 96.62 180 ASN A CA 1
ATOM 1502 C C . ASN A 1 180 ? 16.524 3.774 -4.969 1.00 96.62 180 ASN A C 1
ATOM 1504 O O . ASN A 1 180 ? 17.132 4.028 -6.005 1.00 96.62 180 ASN A O 1
ATOM 1508 N N . THR A 1 181 ? 15.385 3.078 -4.964 1.00 97.31 181 THR A N 1
ATOM 1509 C CA . THR A 1 181 ? 14.762 2.537 -6.182 1.00 97.31 181 THR A CA 1
ATOM 1510 C C . THR A 1 181 ? 14.453 3.649 -7.186 1.00 97.31 181 THR A C 1
ATOM 1512 O O . THR A 1 181 ? 14.775 3.528 -8.367 1.00 97.31 181 THR A O 1
ATOM 1515 N N . SER A 1 182 ? 13.923 4.786 -6.716 1.00 97.50 182 SER A N 1
ATOM 1516 C CA . SER A 1 182 ? 13.665 5.959 -7.561 1.00 97.50 182 SER A CA 1
ATOM 1517 C C . SER A 1 182 ? 14.942 6.513 -8.202 1.00 97.50 182 SER A C 1
ATOM 1519 O O . SER A 1 182 ? 14.927 6.918 -9.364 1.00 97.50 182 SER A O 1
ATOM 1521 N N . ALA A 1 183 ? 16.057 6.515 -7.465 1.00 96.81 183 ALA A N 1
ATOM 1522 C CA . ALA A 1 183 ? 17.341 6.983 -7.966 1.00 96.81 183 ALA A CA 1
ATOM 1523 C C . ALA A 1 183 ? 17.876 6.050 -9.057 1.00 96.81 183 ALA A C 1
ATOM 1525 O O . ALA A 1 183 ? 18.334 6.537 -10.086 1.00 96.81 183 ALA A O 1
ATOM 1526 N N . THR A 1 184 ? 17.739 4.733 -8.886 1.00 96.31 184 THR A N 1
ATOM 1527 C CA . THR A 1 184 ? 18.134 3.749 -9.903 1.00 96.31 184 THR A CA 1
ATOM 1528 C C . THR A 1 184 ? 17.346 3.922 -11.203 1.00 96.31 184 THR A C 1
ATOM 1530 O O . THR A 1 184 ? 17.949 3.937 -12.274 1.00 96.31 184 THR A O 1
ATOM 1533 N N . ILE A 1 185 ? 16.022 4.122 -11.135 1.00 97.00 185 ILE A N 1
ATOM 1534 C CA . ILE A 1 185 ? 15.203 4.376 -12.338 1.00 97.00 185 ILE A CA 1
ATOM 1535 C C . ILE A 1 185 ? 15.662 5.661 -13.037 1.00 97.00 185 ILE A C 1
ATOM 1537 O O . ILE A 1 185 ? 15.847 5.673 -14.252 1.00 97.00 185 ILE A O 1
ATOM 1541 N N . ARG A 1 186 ? 15.889 6.741 -12.274 1.00 96.81 186 ARG A N 1
ATOM 1542 C CA . ARG A 1 186 ? 16.368 8.019 -12.826 1.00 96.81 186 ARG A CA 1
ATOM 1543 C C . ARG A 1 186 ? 17.735 7.893 -13.490 1.00 96.81 186 ARG A C 1
ATOM 1545 O O . ARG A 1 186 ? 17.924 8.458 -14.558 1.00 96.81 186 ARG A O 1
ATOM 1552 N N . GLN A 1 187 ? 18.664 7.158 -12.883 1.00 96.19 187 GLN A N 1
ATOM 1553 C CA . GLN A 1 187 ? 19.989 6.911 -13.456 1.00 96.19 187 GLN A CA 1
ATOM 1554 C C . GLN A 1 187 ? 19.894 6.150 -14.780 1.00 96.19 187 GLN A C 1
ATOM 1556 O O . GLN A 1 187 ? 20.517 6.551 -15.758 1.00 96.19 187 GLN A O 1
ATOM 1561 N N . ALA A 1 188 ? 19.076 5.096 -14.832 1.00 95.94 188 ALA A N 1
ATOM 1562 C CA . ALA A 1 188 ? 18.863 4.334 -16.058 1.00 95.94 188 ALA A CA 1
ATOM 1563 C C . ALA A 1 188 ? 18.224 5.188 -17.164 1.00 95.94 188 ALA A C 1
ATOM 1565 O O . ALA A 1 188 ? 18.660 5.136 -18.311 1.00 95.94 188 ALA A O 1
ATOM 1566 N N . ARG A 1 189 ? 17.238 6.024 -16.815 1.00 95.88 189 ARG A N 1
ATOM 1567 C CA . ARG A 1 189 ? 16.618 6.959 -17.762 1.00 95.88 189 ARG A CA 1
ATOM 1568 C C . ARG A 1 189 ? 17.622 7.981 -18.280 1.00 95.88 189 ARG A C 1
ATOM 1570 O O . ARG A 1 189 ? 17.713 8.180 -19.480 1.00 95.88 189 ARG A O 1
ATOM 1577 N N . HIS A 1 190 ? 18.412 8.566 -17.384 1.00 95.50 190 HIS A N 1
ATOM 1578 C CA . HIS A 1 190 ? 19.450 9.520 -17.754 1.00 95.50 190 HIS A CA 1
ATOM 1579 C C . HIS A 1 190 ? 20.467 8.908 -18.727 1.00 95.50 190 HIS A C 1
ATOM 1581 O O . HIS A 1 190 ? 20.880 9.578 -19.664 1.00 95.50 190 HIS A O 1
ATOM 1587 N N . ALA A 1 191 ? 20.862 7.646 -18.534 1.00 95.25 191 ALA A N 1
ATOM 1588 C CA . ALA A 1 191 ? 21.773 6.959 -19.449 1.00 95.25 191 ALA A CA 1
ATOM 1589 C C . ALA A 1 191 ? 21.174 6.784 -20.858 1.00 95.25 191 ALA A C 1
ATOM 1591 O O . ALA A 1 191 ? 21.873 7.005 -21.844 1.00 95.25 191 ALA A O 1
ATOM 1592 N N . LEU A 1 192 ? 19.885 6.438 -20.961 1.00 94.75 192 LEU A N 1
ATOM 1593 C CA . LEU A 1 192 ? 19.187 6.368 -22.249 1.00 94.75 192 LEU A CA 1
ATOM 1594 C C . LEU A 1 192 ? 19.064 7.754 -22.897 1.00 94.75 192 LEU A C 1
ATOM 1596 O O . LEU A 1 192 ? 19.415 7.903 -24.065 1.00 94.75 192 LEU A O 1
ATOM 1600 N N . ASP A 1 193 ? 18.634 8.768 -22.142 1.00 93.88 193 ASP A N 1
ATOM 1601 C CA . ASP A 1 193 ? 18.491 10.142 -22.643 1.00 93.88 193 ASP A CA 1
ATOM 1602 C C . ASP A 1 193 ? 19.834 10.694 -23.155 1.00 93.88 193 ASP A C 1
ATOM 1604 O O . ASP A 1 193 ? 19.892 11.366 -24.184 1.00 93.88 193 ASP A O 1
ATOM 1608 N N . GLU A 1 194 ? 20.927 10.401 -22.448 1.00 94.31 194 GLU A N 1
ATOM 1609 C CA . GLU A 1 194 ? 22.281 10.795 -22.836 1.00 94.31 194 GLU A CA 1
ATOM 1610 C C . GLU A 1 194 ? 22.736 10.092 -24.120 1.00 94.31 194 GLU A C 1
ATOM 1612 O O . GLU A 1 194 ? 23.226 10.741 -25.045 1.00 94.31 194 GLU A O 1
ATOM 1617 N N . HIS A 1 195 ? 22.506 8.781 -24.228 1.00 93.44 195 HIS A N 1
ATOM 1618 C CA . HIS A 1 195 ? 22.797 8.037 -25.455 1.00 93.44 195 HIS A CA 1
ATOM 1619 C C . HIS A 1 195 ? 22.014 8.585 -26.653 1.00 93.44 195 HIS A C 1
ATOM 1621 O O . HIS A 1 195 ? 22.574 8.807 -27.728 1.00 93.44 195 HIS A O 1
ATOM 1627 N N . GLN A 1 196 ? 20.725 8.873 -26.460 1.00 93.00 196 GLN A N 1
ATOM 1628 C CA . GLN A 1 196 ? 19.884 9.462 -27.497 1.00 93.00 196 GLN A CA 1
ATOM 1629 C C . GLN A 1 196 ? 20.402 10.834 -27.943 1.00 93.00 196 GLN A C 1
ATOM 1631 O O . GLN A 1 196 ? 20.476 11.084 -29.148 1.00 93.00 196 GLN A O 1
ATOM 1636 N N . ARG A 1 197 ? 20.799 11.702 -26.999 1.00 91.19 197 ARG A N 1
ATOM 1637 C CA . ARG A 1 197 ? 21.403 13.011 -27.303 1.00 91.19 197 ARG A CA 1
ATOM 1638 C C . ARG A 1 197 ? 22.652 12.872 -28.166 1.00 91.19 197 ARG A C 1
ATOM 1640 O O . ARG A 1 197 ? 22.771 13.553 -29.181 1.00 91.19 197 ARG A O 1
ATOM 1647 N N . GLN A 1 198 ? 23.547 11.950 -27.819 1.00 92.19 198 GLN A N 1
ATOM 1648 C CA . GLN A 1 198 ? 24.780 11.727 -28.579 1.00 92.19 198 GLN A CA 1
ATOM 1649 C C . GLN A 1 198 ? 24.503 11.291 -30.024 1.00 92.19 198 GLN A C 1
ATOM 1651 O O . GLN A 1 198 ? 25.160 11.767 -30.954 1.00 92.19 198 GLN A O 1
ATOM 1656 N N . LEU A 1 199 ? 23.519 10.413 -30.239 1.00 91.38 199 LEU A N 1
ATOM 1657 C CA . LEU A 1 199 ? 23.116 10.002 -31.586 1.00 91.38 199 LEU A CA 1
ATOM 1658 C C . LEU A 1 199 ? 22.431 11.131 -32.361 1.00 91.38 199 LEU A C 1
ATOM 1660 O O . LEU A 1 199 ? 22.716 11.318 -33.544 1.00 91.38 199 LEU A O 1
ATOM 1664 N N . GLN A 1 200 ? 21.593 11.922 -31.694 1.00 87.50 200 GLN A N 1
ATOM 1665 C CA . GLN A 1 200 ? 20.957 13.100 -32.278 1.00 87.50 200 GLN A CA 1
ATOM 1666 C C . GLN A 1 200 ? 21.996 14.126 -32.745 1.00 87.50 200 GLN A C 1
ATOM 1668 O O . GLN A 1 200 ? 21.919 14.611 -33.874 1.00 87.50 200 GLN A O 1
ATOM 1673 N N . GLU A 1 201 ? 23.003 14.430 -31.928 1.00 87.38 201 GLU A N 1
ATOM 1674 C CA . GLU A 1 201 ? 24.083 15.347 -32.305 1.00 87.38 201 GLU A CA 1
ATOM 1675 C C . GLU A 1 201 ? 24.883 14.845 -33.511 1.00 87.38 201 GLU A C 1
ATOM 1677 O O . GLU A 1 201 ? 25.227 15.630 -34.400 1.00 87.38 201 GLU A O 1
ATOM 1682 N N . ARG A 1 202 ? 25.173 13.538 -33.567 1.00 86.56 202 ARG A N 1
ATOM 1683 C CA . ARG A 1 202 ? 25.838 12.913 -34.722 1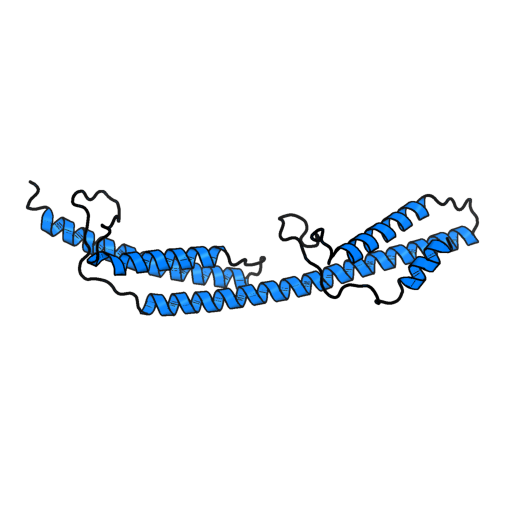.00 86.56 202 ARG A CA 1
ATOM 1684 C C . ARG A 1 202 ? 24.986 13.033 -35.981 1.00 86.56 202 ARG A C 1
ATOM 1686 O O . ARG A 1 202 ? 25.502 13.456 -37.013 1.00 86.56 202 ARG A O 1
ATOM 1693 N N . HIS A 1 203 ? 23.694 12.731 -35.883 1.00 83.06 203 HIS A N 1
ATOM 1694 C CA . HIS A 1 203 ? 22.749 12.872 -36.987 1.00 83.06 203 HIS A CA 1
ATOM 1695 C C . HIS A 1 203 ? 22.706 14.321 -37.495 1.00 83.06 203 HIS A C 1
ATOM 1697 O O . HIS A 1 203 ? 22.871 14.567 -38.687 1.00 83.06 203 HIS A O 1
ATOM 1703 N N . ILE A 1 204 ? 22.585 15.304 -36.597 1.00 81.25 204 ILE A N 1
ATOM 1704 C CA . ILE A 1 204 ? 22.596 16.726 -36.969 1.00 81.25 204 ILE A CA 1
ATOM 1705 C C . ILE A 1 204 ? 23.893 17.086 -37.703 1.00 81.25 204 ILE A C 1
ATOM 1707 O O . ILE A 1 204 ? 23.826 17.694 -38.766 1.00 81.25 204 ILE A O 1
ATOM 1711 N N . LYS A 1 205 ? 25.069 16.691 -37.194 1.00 80.19 205 LYS A N 1
ATOM 1712 C CA . LYS A 1 205 ? 26.364 16.984 -37.841 1.00 80.19 205 LYS A CA 1
ATOM 1713 C C . LYS A 1 205 ? 26.477 16.399 -39.253 1.00 80.19 205 LYS A C 1
ATOM 1715 O O . LYS A 1 205 ? 27.049 17.058 -40.115 1.00 80.19 205 LYS A O 1
ATOM 1720 N N . LEU A 1 206 ? 25.935 15.204 -39.488 1.00 74.06 206 LEU A N 1
ATOM 1721 C CA . LEU A 1 206 ? 25.982 14.536 -40.794 1.00 74.06 206 LEU A CA 1
ATOM 1722 C C . LEU A 1 206 ? 25.063 15.188 -41.838 1.00 74.06 206 LEU A C 1
ATOM 1724 O O . LEU A 1 206 ? 25.421 15.227 -43.012 1.00 74.06 206 LEU A O 1
ATOM 1728 N N . TYR A 1 207 ? 23.913 15.727 -41.422 1.00 66.94 207 TYR A N 1
ATOM 1729 C CA . TYR A 1 207 ? 22.912 16.299 -42.335 1.00 66.94 207 TYR A CA 1
ATOM 1730 C C . TYR A 1 207 ? 22.923 17.837 -42.421 1.00 66.94 207 TYR A C 1
ATOM 1732 O O . TYR A 1 207 ? 22.357 18.398 -43.357 1.00 66.94 207 TYR A O 1
ATOM 1740 N N . ARG A 1 208 ? 23.617 18.543 -41.515 1.00 57.75 208 ARG A N 1
ATOM 1741 C CA . ARG A 1 208 ? 23.817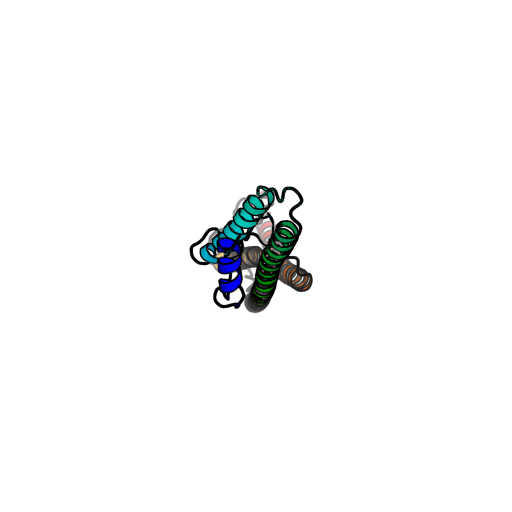 20.007 -41.586 1.00 57.75 208 ARG A CA 1
ATOM 1742 C C . ARG A 1 208 ? 24.494 20.513 -42.878 1.00 57.75 208 ARG A C 1
ATOM 1744 O O . ARG A 1 208 ? 24.153 21.622 -43.276 1.00 57.75 208 ARG A O 1
ATOM 1751 N N . PRO A 1 209 ? 25.396 19.769 -43.555 1.00 52.69 209 PRO A N 1
ATOM 1752 C CA . PRO A 1 209 ? 25.999 20.218 -44.815 1.00 52.69 209 PRO A CA 1
ATOM 1753 C C . PRO A 1 209 ? 25.045 20.245 -46.021 1.00 52.69 209 PRO A C 1
ATOM 1755 O O . PRO A 1 209 ? 25.418 20.798 -47.046 1.00 52.69 209 PRO A O 1
ATOM 1758 N N . TYR A 1 210 ? 23.846 19.657 -45.925 1.00 48.75 210 TYR A N 1
ATOM 1759 C CA . TYR A 1 210 ? 22.910 19.499 -47.053 1.00 48.75 210 TYR A CA 1
ATOM 1760 C C . TYR A 1 210 ? 21.637 20.360 -46.931 1.00 48.75 210 TYR A C 1
ATOM 1762 O O . TYR A 1 210 ? 20.680 20.159 -47.675 1.00 48.75 210 TYR A O 1
ATOM 1770 N N . LEU A 1 211 ? 21.601 21.285 -45.964 1.00 49.03 211 LEU A N 1
ATOM 1771 C CA . LEU A 1 211 ? 20.460 22.170 -45.673 1.00 49.03 211 LEU A CA 1
ATOM 1772 C C . LEU A 1 211 ? 20.807 23.672 -45.774 1.00 49.03 211 LEU A C 1
ATOM 1774 O O . LEU A 1 211 ? 19.997 24.505 -45.363 1.00 49.03 211 LEU A O 1
ATOM 1778 N N . MET A 1 212 ? 21.987 24.012 -46.305 1.00 43.72 212 MET A N 1
ATOM 1779 C CA . MET A 1 212 ? 22.318 25.347 -46.832 1.00 43.72 212 MET A CA 1
ATOM 1780 C C . MET A 1 212 ? 22.273 25.308 -48.355 1.00 43.72 212 MET A C 1
ATOM 1782 O O . MET A 1 212 ? 21.848 26.328 -48.935 1.00 43.72 212 MET A O 1
#

pLDDT: mean 86.76, std 11.92, range [43.72, 97.94]

Foldseek 3Di:
DVVLVVVLVVLPDPPQQQPAFAFDPDPPPRLHGDPDPSCVSLVVQLVVLVVVLVVLVVDDPVPVPVSVVVSVVSNVSSVVSNVVSVVSSVVNSVVVVVVLQVVLVVLLVVLLVVLVVLLVPQDQDPAFADDPDDDPDLDGDPDPSCVSLVVSVVVLVVSVVSLVPRDNSPPPVSVVSSVVSVVSSVVSVVVSSVSSVVNVVVVCVVCVVPPD

Sequence (212 aa):
MDRILNFLAVYDMGYHLPSELDFSASRGNPLDLIDNEKNQLFIDQYFKLDELRAALEEILTHGDKQLEKKHKDVRAAITRALCRLKEHRRKLYTEFMAAAEKRAALALDDLSHAIRDRTRRFEYPLELDFPARMGDSLSLLNTERNRLFIDQLCWLDRFWNELKSIPTYGNERLKRKHKNTSATIRQARHALDEHQRQLQERHIKLYRPYLM

Secondary structure (DSSP, 8-state):
-HHHHHHHHHHTSSTT--S---B--SSS-TTPBP-SHHHHHHHHHHHHHHHHHHHHHT---TT-HHHHHHHHHHHHHHHHHHHHHHHHHHHHHHHHHHHHHHHHHHHHHHHHHHHHHHHHT----S-----SS--SS------HHHHHHHHHHHHHHHHHHHHHHS--TT-HHHHHHHHHHHHHHHHHHHHHHHHHHHHHHHHHHHHGGG--

Radius of gyration: 31.76 Å; chains: 1; bounding box: 58×40×96 Å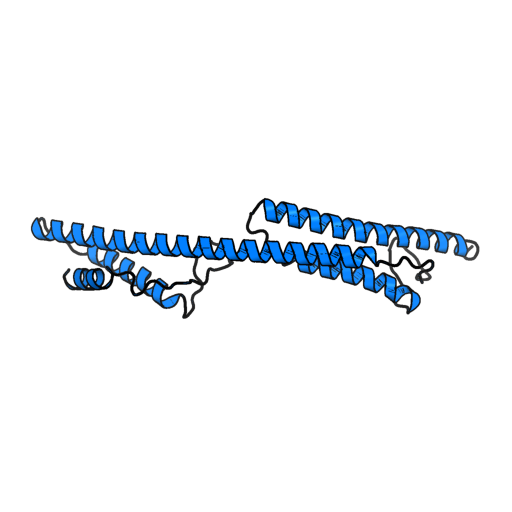

=== Feature glossary ===
The record interleaves many kinds of information about one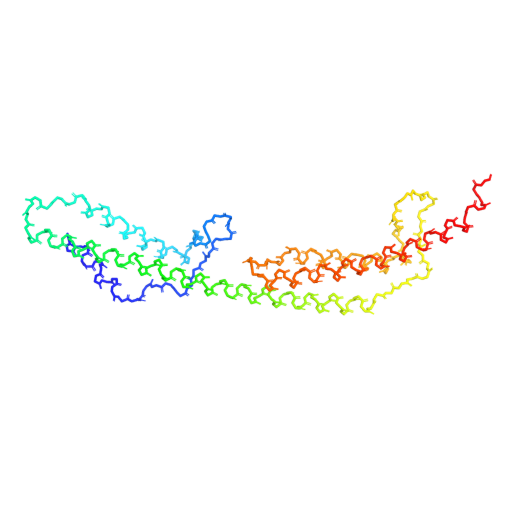 protein. Here is each kind framed as the question it answers.

Q: Are the domains correctly placed relative to each other?
A: Predicted aligned error is AlphaFold's pairwise confidence. Unlike pLDDT (per-residue), PAE is per-residue-pair and captures whether two parts of the structure are correctly placed relative to each other. Units are ångströms of expected positional error.

Q: Which residues are in helices, strands, or loops?
A: Eight-state secondary structure (DSSP): H is the canonical α-helix, G the tighter 3₁₀-helix, I the wider π-helix; E/B are β-structure, T and S are turns and bends, and '-' is everything else. DSSP derives these from the pattern of main-chain N–H···O=C hydrogen bonds, not from the sequence.

Q: What if only a Cα trace is available?
A: P-SEA three-state annotation labels each residue as helix, strand, or coil based purely on the geometry of the Cα trace. It serves as a fallback when the full backbone (and thus DSSP) is unavailable.

Q: What are the backbone torsion angles?
A: φ (phi) and ψ (psi) are the two rotatable backbone dihedrals per residue: φ is the C(i-1)–N–Cα–C torsion, ψ is the N–Cα–C–N(i+1) torsion, both in degrees on (−180°, 180°]. α-helical residues cluster near (−60°, −45°); β-strand residues near (−120°, +130°). A Ramachandran plot is simply a scatter of (φ, ψ) for every residue.

Q: What known structures does this most resemble?
A: Structural nearest neighbors (via Foldseek easy-search vs the PDB). Reported per hit: target PDB id, E-value, and alignment TM-score. A TM-score above ~0.5 is the conventional threshold for 'same fold'.

Q: What family and function is it annotated with?
A: Database cross-references. InterPro integrates a dozen domain/family signature databases into unified entries with residue-range hits. GO terms attach function/process/location labels with evidence codes. CATH codes position the fold in a four-level structural taxonomy. Organism is the NCBI-taxonomy species name.

Q: Which residues are buried vs exposed?
A: Solvent accessibility: the surface area of each residue that a 1.4 Å water probe can touch, in Å². When only backbone atoms are present the absolute values are lower than full-atom SASA (side chains contribute most of the area) and are flagged as backbone-only.

Q: What do the diagnostic plots show?
A: Three diagnostic plots accompany the record. The Cα contact map visualizes the tertiary structure as a 2D adjacency matrix (8 Å cutoff, sequence-local contacts suppressed). The Ramachandran plot shows the distribution of backbone (φ, ψ) torsions, with points in the α and β basins reflecting secondary structure content. The PAE plot shows AlphaFold's inter-residue confidence as a color matrix.

Q: What is the amino-acid chain?
A: The amino-acid sequence is the protein's primary structure: the linear order of residues from the N-terminus to the C-terminus, written in one-letter code. Everything else here — the 3D coordinates, the secondary structure, the domain annotations — is ultimately a consequence of this string.

Q: What do the rendered images show?
A: The six renders are orthographic views along the three Cartesian axes in both directions. Representation (cartoon, sticks, or surface) and color scheme (sequence-rainbow or by-chain) vary across proteins so the training set covers all the common visualization conventions.

Q: Where is each backbone atom in 3D?
A: The mmCIF table is the protein's shape written out atom by atom. For each backbone N, Cα, C, and carbonyl O, it records an (x, y, z) coordinate triple in Å plus the residue type, chain letter, and residue number.

Q: How mobile is each atom in the crystal?
A: For experimental (PDB) structures, the B-factor (temperature factor) quantifies the positional spread of each atom in the crystal — a combination of thermal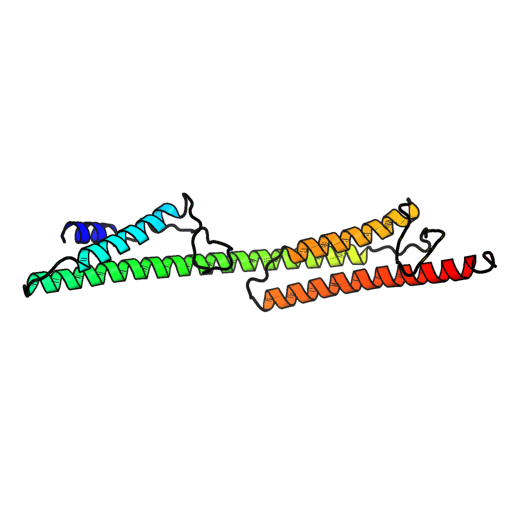 vibration and static disorder — in units of Å². High B-factors mark flexible loops or poorly resolved regions; low B-factors mark the rigid, well-ordered core.

Q: How big and how compact is the whole molecule?
A: Three whole-structure scalars: the radius of gyration (RMS distance of Cα from centroid, in Å), the count of Cα–Cα contacts (pairs closer than 8 Å and separated by more than four residues in sequence — i.e. tertiary, not local, contacts), and the bounding-box dimensions. Together they distinguish compact globular folds from extended fibres or disordered chains.

Q: What does the local fold look like, residue by residue?
A: A 3Di character summarizes, for each residue, the relative orientation of the Cα frame of its nearest spatial neighbor. Because it encodes fold topology rather than chemistry, 3Di alignments detect remote structural similarity that sequence alignment misses.

Q: How confident is the AlphaFold model at each residue?
A: For AlphaFold models, the B-factor field carries pLDDT — the model's own estimate of local accuracy on a 0–100 scale. Regions with pLDDT<50 should be treated as essentially unmodeled; they often correspond to intrinsically disordered segments.